Protein AF-A0A6D2LDC5-F1 (afdb_monomer_lite)

Sequence (215 aa):
LTVSSAGTCWSLGKEKLVVENVIKSWVKKHKHERLPLVALGASSGGYFVSALATDLKFSSIVLMIAEGVFDQISISKQYPPTLFVHMPKDVYRQQKIREFLEGLRMEGVDAAEIECMDLPLSPGFLADRIPGLDRGVSAKLFKLFREKGFVDEKGYMKRDGRRTPWKQALSGYKISLEESLVTPVEEELNLAFAYHEMTSLQSEQIFSWFESHMG

pLDDT: mean 94.06, std 4.53, range [68.44, 98.75]

Secondary structure (DSSP, 8-state):
-----SSS---SSHHHHHHHHHHHHHHHHTT-TTSPPEEEEETHHHHHHHHHTTTS--SEEEEES---STTTS---TTS--EEEEE-TT-HHHHHHHHHHHHHHHHTT--EEEEE-------TTTTTTTSTT--HHHHHHHHHHHHHTTSB-TTS-BSS-GGGS-HHHHSGGGT----HHHHHHHHHHHHHHH-SS---STTHHHHHHHHHHT--

Foldseek 3Di:
DDDDDPPDQDDLPPVLVVVVVVVVVVCVVVVNPVFAAEEEAEDSGLQNVLSSQVVDPHLAYEYELDLHDPVPDDDALSRHAYEYEAEVQQVVSVVSNVVVQVVCVVRVHHYYYDHLYAAADDLQQLVVQPPPDDSNLSNLLQVLCVVVVCADPRRAGPDQLLPDPSVVSCVVRVRDDDPVCSVSRNVSNRSNNRHRDDDCPCVVVVVVVSVVRRD

Radius of gyration: 20.5 Å; chains: 1; bounding box: 53×33×54 Å

Organism: NCBI:txid1685480

Structure (mmCIF, N/CA/C/O backbone):
data_AF-A0A6D2LDC5-F1
#
_entry.id   AF-A0A6D2LDC5-F1
#
loop_
_atom_site.group_PDB
_atom_site.id
_atom_site.type_symbol
_atom_site.label_atom_id
_atom_site.label_alt_id
_atom_site.label_comp_id
_atom_site.label_asym_id
_atom_site.label_entity_id
_atom_site.label_seq_id
_atom_site.pdbx_PDB_ins_code
_atom_site.Cartn_x
_atom_site.Cartn_y
_atom_site.Cartn_z
_atom_site.occupancy
_atom_site.B_iso_or_equiv
_atom_site.auth_seq_id
_atom_site.auth_comp_id
_atom_site.auth_asym_id
_atom_site.auth_atom_id
_atom_site.pdbx_PDB_model_num
ATOM 1 N N . LEU A 1 1 ? 18.419 -0.997 -0.824 1.00 89.06 1 LEU A N 1
ATOM 2 C CA . LEU A 1 1 ? 18.619 0.464 -0.972 1.00 89.06 1 LEU A CA 1
ATOM 3 C C . LEU A 1 1 ? 17.249 1.123 -0.917 1.00 89.06 1 LEU A C 1
ATOM 5 O O . LEU A 1 1 ? 16.379 0.666 -1.641 1.00 89.06 1 LEU A O 1
ATOM 9 N N . THR A 1 2 ? 17.069 2.162 -0.104 1.00 89.19 2 THR A N 1
ATOM 10 C CA . THR A 1 2 ? 15.860 3.002 -0.134 1.00 89.19 2 THR A CA 1
ATOM 11 C C . THR A 1 2 ? 16.241 4.357 -0.709 1.00 89.19 2 THR A C 1
ATOM 13 O O . THR A 1 2 ? 17.244 4.933 -0.290 1.00 89.19 2 THR A O 1
ATOM 16 N N . VAL A 1 3 ? 15.467 4.848 -1.674 1.00 90.19 3 VAL A N 1
ATOM 17 C CA . VAL A 1 3 ? 15.659 6.167 -2.283 1.00 90.19 3 VAL A CA 1
ATOM 18 C C . VAL A 1 3 ? 14.362 6.946 -2.112 1.00 90.19 3 VAL A C 1
ATOM 20 O O . VAL A 1 3 ? 13.299 6.455 -2.483 1.00 90.19 3 VAL A O 1
ATOM 23 N N . SER A 1 4 ? 14.444 8.137 -1.528 1.00 87.62 4 SER A N 1
ATOM 24 C CA . SER A 1 4 ? 13.303 9.031 -1.338 1.00 87.62 4 SER A CA 1
ATOM 25 C C . SER A 1 4 ? 13.442 10.269 -2.215 1.00 87.62 4 SER A C 1
ATOM 27 O O . SER A 1 4 ? 14.556 10.703 -2.514 1.00 87.62 4 SER A O 1
ATOM 29 N N . SER A 1 5 ? 12.313 10.867 -2.580 1.00 86.19 5 SER A N 1
ATOM 30 C CA . SER A 1 5 ? 12.288 12.196 -3.181 1.00 86.19 5 SER A CA 1
ATOM 31 C C . SER A 1 5 ? 12.69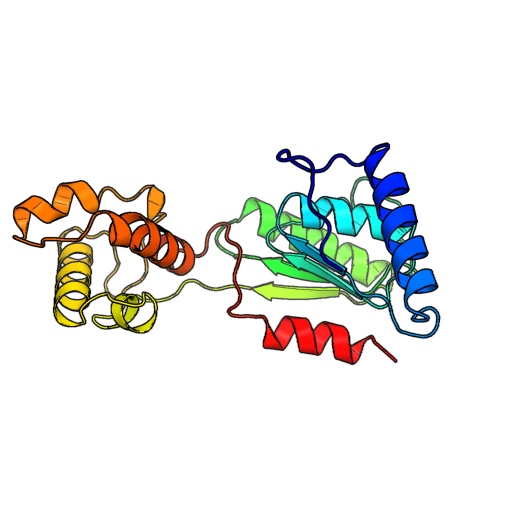2 13.262 -2.153 1.00 86.19 5 SER A C 1
ATOM 33 O O . SER A 1 5 ? 12.731 13.012 -0.943 1.00 86.19 5 SER A O 1
ATOM 35 N N . ALA A 1 6 ? 12.973 14.480 -2.618 1.00 85.00 6 ALA A N 1
ATOM 36 C CA . ALA A 1 6 ? 13.351 15.617 -1.776 1.00 85.00 6 ALA A CA 1
ATOM 37 C C . ALA A 1 6 ? 12.147 16.258 -1.044 1.00 85.00 6 ALA A C 1
ATOM 39 O O . ALA A 1 6 ? 12.004 17.477 -1.018 1.00 85.00 6 ALA A O 1
ATOM 40 N N . GLY A 1 7 ? 11.253 15.440 -0.476 1.00 79.75 7 GLY A N 1
ATOM 41 C CA . GLY A 1 7 ? 10.062 15.897 0.254 1.00 79.75 7 GLY A CA 1
ATOM 42 C C . GLY A 1 7 ? 8.869 16.303 -0.623 1.00 79.75 7 GLY A C 1
ATOM 43 O O . GLY A 1 7 ? 7.882 16.813 -0.103 1.00 79.75 7 GLY A O 1
ATOM 44 N N . THR A 1 8 ? 8.932 16.067 -1.936 1.00 86.62 8 THR A N 1
ATOM 45 C CA . THR A 1 8 ? 7.841 16.307 -2.901 1.00 86.62 8 THR A CA 1
ATOM 46 C C . THR A 1 8 ? 7.480 15.030 -3.660 1.00 86.62 8 THR A C 1
ATOM 48 O O . THR A 1 8 ? 8.190 14.032 -3.568 1.00 86.62 8 THR A O 1
ATOM 51 N N . CYS A 1 9 ? 6.397 15.033 -4.442 1.00 88.19 9 CYS A N 1
ATOM 52 C CA . CYS A 1 9 ? 6.131 13.920 -5.361 1.00 88.19 9 CYS A CA 1
ATOM 53 C C . CYS A 1 9 ? 7.259 13.781 -6.394 1.00 88.19 9 CYS A C 1
ATOM 55 O O . CYS A 1 9 ? 7.858 14.780 -6.798 1.00 88.19 9 CYS A O 1
ATOM 57 N N . TRP A 1 10 ? 7.520 12.543 -6.816 1.00 90.88 10 TRP A N 1
ATOM 58 C CA . TRP A 1 10 ? 8.467 12.247 -7.886 1.00 90.88 10 TRP A CA 1
ATOM 59 C C . TRP A 1 10 ? 8.046 12.882 -9.213 1.00 90.88 10 TRP A C 1
ATOM 61 O O . TRP A 1 10 ? 6.868 12.908 -9.569 1.00 90.88 10 TRP A O 1
ATOM 71 N N . SER A 1 11 ? 9.036 13.330 -9.973 1.00 88.31 11 SER A N 1
ATOM 72 C CA . SER A 1 11 ? 8.927 13.740 -11.366 1.00 88.31 11 SER A CA 1
ATOM 73 C C . SER A 1 11 ? 9.567 12.696 -12.283 1.00 88.31 11 SER A C 1
ATOM 75 O O . SER A 1 11 ? 10.506 11.992 -11.916 1.00 88.31 11 SER A O 1
ATOM 77 N N . LEU A 1 12 ? 9.089 12.614 -13.523 1.00 87.50 12 LEU A N 1
ATOM 78 C CA . LEU A 1 12 ? 9.595 11.650 -14.510 1.00 87.50 12 LEU A CA 1
ATOM 79 C C . LEU A 1 12 ? 10.762 12.199 -15.350 1.00 87.50 12 LEU A C 1
ATOM 81 O O . LEU A 1 12 ? 11.173 11.578 -16.325 1.00 87.50 12 LEU A O 1
ATOM 85 N N . GLY A 1 13 ? 11.271 13.385 -15.001 1.00 86.38 13 GLY A N 1
ATOM 86 C CA . GLY A 1 13 ? 12.334 14.070 -15.731 1.00 86.38 13 GLY A CA 1
ATOM 87 C C . GLY A 1 13 ? 13.730 13.632 -15.287 1.00 86.38 13 GLY A C 1
ATOM 88 O O . GLY A 1 13 ? 14.068 12.451 -15.259 1.00 86.38 13 GLY A O 1
ATOM 89 N N . LYS A 1 14 ? 14.563 14.608 -14.905 1.00 89.25 14 LYS A N 1
ATOM 90 C CA . LYS A 1 14 ? 15.968 14.380 -14.511 1.00 89.25 14 LYS A CA 1
ATOM 91 C C . LYS A 1 14 ? 16.130 13.384 -13.357 1.00 89.25 14 LYS A C 1
ATOM 93 O O . LYS A 1 14 ? 17.177 12.751 -13.252 1.00 89.25 14 LYS A O 1
ATOM 98 N N . GLU A 1 15 ? 15.115 13.239 -12.509 1.00 91.56 15 GLU A N 1
ATOM 99 C CA . GLU A 1 15 ? 15.153 12.336 -11.359 1.00 91.56 15 GLU A CA 1
ATOM 100 C C . GLU A 1 15 ? 15.305 10.867 -11.764 1.00 91.56 15 GLU A C 1
ATOM 102 O O . GLU A 1 15 ? 16.030 10.150 -11.079 1.00 91.56 15 GLU A O 1
ATOM 107 N N . LYS A 1 16 ? 14.747 10.428 -12.906 1.00 93.12 16 LYS A N 1
ATOM 108 C CA . LYS A 1 16 ? 14.940 9.053 -13.409 1.00 93.12 16 LYS A CA 1
ATOM 109 C C . LYS A 1 16 ? 16.423 8.725 -13.577 1.00 93.12 16 LYS A C 1
ATOM 111 O O . LYS A 1 16 ? 16.915 7.770 -12.982 1.00 93.12 16 LYS A O 1
ATOM 116 N N . LEU A 1 17 ? 17.148 9.584 -14.297 1.00 93.56 17 LEU A N 1
ATOM 117 C CA . LEU A 1 17 ? 18.583 9.426 -14.550 1.00 93.56 17 LEU A CA 1
ATOM 118 C C . LEU A 1 17 ? 19.406 9.475 -13.254 1.00 93.56 17 LEU A C 1
ATOM 120 O O . LEU A 1 17 ? 20.377 8.737 -13.091 1.00 93.56 17 LEU A O 1
ATOM 124 N N . VAL A 1 18 ? 19.040 10.356 -12.319 1.00 94.44 18 VAL A N 1
ATOM 125 C CA . VAL A 1 18 ? 19.723 10.445 -11.020 1.00 94.44 18 VAL A CA 1
ATOM 126 C C . VAL A 1 18 ? 19.547 9.143 -10.239 1.00 94.44 18 VAL A C 1
ATOM 128 O O . VAL A 1 18 ? 20.539 8.576 -9.778 1.00 94.44 18 VAL A O 1
ATOM 131 N N . VAL A 1 19 ? 18.318 8.638 -10.121 1.00 95.44 19 VAL A N 1
ATOM 132 C CA . VAL A 1 19 ? 18.031 7.407 -9.372 1.00 95.44 19 VAL A CA 1
ATOM 133 C C . VAL A 1 19 ? 18.666 6.190 -10.039 1.00 95.44 19 VAL A C 1
ATOM 135 O O . VAL A 1 19 ? 19.278 5.375 -9.350 1.00 95.44 19 VAL A O 1
ATOM 138 N N . GLU A 1 20 ? 18.610 6.093 -11.366 1.00 95.81 20 GLU A N 1
ATOM 139 C CA . GLU A 1 20 ? 19.290 5.046 -12.130 1.00 95.81 20 GLU A CA 1
ATOM 140 C C . GLU A 1 20 ? 20.793 4.997 -11.804 1.00 95.81 20 GLU A C 1
ATOM 142 O O . GLU A 1 20 ? 21.336 3.938 -11.475 1.00 95.81 20 GLU A O 1
ATOM 147 N N . ASN A 1 21 ? 21.464 6.154 -11.815 1.00 95.88 21 ASN A N 1
ATOM 148 C CA . ASN A 1 21 ? 22.884 6.258 -11.485 1.00 95.88 21 ASN A CA 1
ATOM 149 C C . ASN A 1 21 ? 23.178 5.892 -10.027 1.00 95.88 21 ASN A C 1
ATOM 151 O O . ASN A 1 21 ? 24.186 5.233 -9.755 1.00 95.88 21 ASN A O 1
ATOM 155 N N . VAL A 1 22 ? 22.309 6.286 -9.092 1.00 96.31 22 VAL A N 1
ATOM 156 C CA . VAL A 1 22 ? 22.426 5.912 -7.676 1.00 96.31 22 VAL A CA 1
ATOM 157 C C . VAL A 1 22 ? 22.322 4.396 -7.515 1.00 96.31 22 VAL A C 1
ATOM 159 O O . VAL A 1 22 ? 23.183 3.805 -6.861 1.00 96.31 22 VAL A O 1
ATOM 162 N N . ILE A 1 23 ? 21.337 3.753 -8.149 1.00 96.44 23 ILE A N 1
ATOM 163 C CA . ILE A 1 23 ? 21.160 2.295 -8.099 1.00 96.44 23 ILE A CA 1
ATOM 164 C C . ILE A 1 23 ? 22.390 1.599 -8.684 1.00 96.44 23 ILE A C 1
ATOM 166 O O . ILE A 1 23 ? 23.013 0.792 -7.996 1.00 96.44 23 ILE A O 1
ATOM 170 N N . LYS A 1 24 ? 22.802 1.953 -9.909 1.00 95.50 24 LYS A N 1
ATOM 171 C CA . LYS A 1 24 ? 23.977 1.358 -10.571 1.00 95.50 24 LYS A CA 1
ATOM 172 C C . LYS A 1 24 ? 25.247 1.515 -9.735 1.00 95.50 24 LYS A C 1
ATOM 174 O O . LYS A 1 24 ? 26.000 0.555 -9.560 1.00 95.50 24 LYS A O 1
ATOM 179 N N . SER A 1 25 ? 25.470 2.703 -9.173 1.00 96.56 25 SER A N 1
ATOM 180 C CA . SER A 1 25 ? 26.633 2.981 -8.324 1.00 96.56 25 SER A CA 1
ATOM 181 C C . SER A 1 25 ? 26.604 2.168 -7.033 1.00 96.56 25 SER A C 1
ATOM 183 O O . SER A 1 25 ? 27.630 1.624 -6.625 1.00 96.56 25 SER A O 1
ATOM 185 N N . TRP A 1 26 ? 25.437 2.050 -6.396 1.00 96.88 26 TRP A N 1
ATOM 186 C CA . TRP A 1 26 ? 25.274 1.280 -5.168 1.00 96.88 26 TRP A CA 1
ATOM 187 C C . TRP A 1 26 ? 25.476 -0.218 -5.412 1.00 96.88 26 TRP A C 1
ATOM 189 O O . TRP A 1 26 ? 26.235 -0.847 -4.676 1.00 96.88 26 TRP A O 1
ATOM 199 N N . VAL A 1 27 ? 24.876 -0.770 -6.470 1.00 96.12 27 VAL A N 1
ATOM 200 C CA . VAL A 1 27 ? 25.018 -2.182 -6.866 1.00 96.12 27 VAL A CA 1
ATOM 201 C C . VAL A 1 27 ? 26.484 -2.519 -7.131 1.00 96.12 27 VAL A C 1
ATOM 203 O O . VAL A 1 27 ? 26.998 -3.483 -6.565 1.00 96.12 27 VAL A O 1
ATOM 206 N N . LYS A 1 28 ? 27.185 -1.678 -7.903 1.00 96.56 28 LYS A N 1
ATOM 207 C CA . LYS A 1 28 ? 28.617 -1.846 -8.183 1.00 96.56 28 LYS A CA 1
ATOM 208 C C . LYS A 1 28 ? 29.471 -1.759 -6.919 1.00 96.56 28 LYS A C 1
ATOM 210 O O . LYS A 1 28 ? 30.345 -2.589 -6.689 1.00 96.56 28 LYS A O 1
ATOM 215 N N . LYS A 1 29 ? 29.214 -0.762 -6.067 1.00 96.94 29 LYS A N 1
ATOM 216 C CA . LYS A 1 29 ? 29.954 -0.568 -4.810 1.00 96.94 29 LYS A CA 1
ATOM 217 C C . LYS A 1 29 ? 29.868 -1.794 -3.896 1.00 96.94 29 LYS A C 1
ATOM 219 O O . LYS A 1 29 ? 30.848 -2.111 -3.227 1.00 96.94 29 LYS A O 1
ATOM 224 N N . HIS A 1 30 ? 28.725 -2.476 -3.884 1.00 96.38 30 HIS A N 1
ATOM 225 C CA . HIS A 1 30 ? 28.475 -3.631 -3.019 1.00 96.38 30 HIS A CA 1
ATOM 226 C C . HIS A 1 30 ? 28.634 -4.982 -3.733 1.00 96.38 30 HIS A C 1
ATOM 228 O O . HIS A 1 30 ? 28.370 -6.017 -3.131 1.00 96.38 30 HIS A O 1
ATOM 234 N N . LYS A 1 31 ? 29.132 -4.993 -4.979 1.00 95.75 31 LYS A N 1
ATOM 235 C CA . LYS A 1 31 ? 29.393 -6.207 -5.772 1.00 95.75 31 LYS A CA 1
ATOM 236 C C . LYS A 1 31 ? 28.147 -7.085 -5.981 1.00 95.75 31 LYS A C 1
ATOM 238 O O . LYS A 1 31 ? 28.209 -8.312 -5.890 1.00 95.75 31 LYS A O 1
ATOM 243 N N . HIS A 1 32 ? 26.999 -6.450 -6.210 1.00 94.81 32 HIS A N 1
ATOM 244 C CA . HIS A 1 32 ? 25.703 -7.110 -6.394 1.00 94.81 32 HIS A CA 1
ATOM 245 C C . HI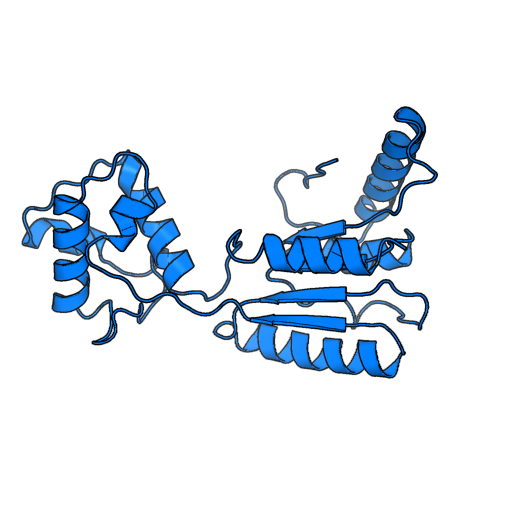S A 1 32 ? 25.264 -7.187 -7.864 1.00 94.81 32 HIS A C 1
ATOM 247 O O . HIS A 1 32 ? 24.105 -7.469 -8.140 1.00 94.81 32 HIS A O 1
ATOM 253 N N . GLU A 1 33 ? 26.162 -6.965 -8.827 1.00 94.44 33 GLU A N 1
ATOM 254 C CA . GLU A 1 33 ? 25.836 -6.878 -10.261 1.00 94.44 33 GLU A CA 1
ATOM 255 C C . GLU A 1 33 ? 25.242 -8.168 -10.846 1.00 94.44 33 GLU A C 1
ATOM 257 O O . GLU A 1 33 ? 24.652 -8.137 -11.921 1.00 94.44 33 GLU A O 1
ATOM 262 N N . ARG A 1 34 ? 25.428 -9.304 -10.167 1.00 93.00 34 ARG A N 1
ATOM 263 C CA . ARG A 1 34 ? 24.894 -10.612 -10.578 1.00 93.00 34 ARG A CA 1
ATOM 264 C C . ARG A 1 34 ? 23.547 -10.949 -9.941 1.00 93.00 34 ARG A C 1
ATOM 266 O O . ARG A 1 34 ? 22.990 -11.990 -10.270 1.00 93.00 34 ARG A O 1
ATOM 273 N N . LEU A 1 35 ? 23.070 -10.136 -9.000 1.00 94.44 35 LEU A N 1
ATOM 274 C CA . LEU A 1 35 ? 21.800 -10.374 -8.324 1.00 94.44 35 LEU A CA 1
ATOM 275 C C . LEU A 1 35 ? 20.644 -9.765 -9.130 1.00 94.44 35 LEU A C 1
ATOM 277 O O . LEU A 1 35 ? 20.827 -8.712 -9.749 1.00 94.44 35 LEU A O 1
ATOM 281 N N . PRO A 1 36 ? 19.455 -10.392 -9.107 1.00 95.75 36 PRO A N 1
ATOM 282 C CA . PRO A 1 36 ? 18.259 -9.805 -9.693 1.00 95.75 36 PRO A CA 1
ATOM 283 C C . PRO A 1 36 ? 17.937 -8.471 -9.012 1.00 95.75 36 PRO A C 1
ATOM 285 O O . PRO A 1 36 ? 18.025 -8.335 -7.789 1.00 95.75 36 PRO A O 1
ATOM 288 N N . LEU A 1 37 ? 17.561 -7.473 -9.812 1.00 96.88 37 LEU A N 1
ATOM 289 C CA . LEU A 1 37 ? 17.089 -6.187 -9.307 1.00 96.88 37 LEU A CA 1
ATOM 290 C C . LEU A 1 37 ? 15.571 -6.195 -9.286 1.00 96.88 37 LEU A C 1
ATOM 292 O O . LEU A 1 37 ? 14.944 -6.421 -10.311 1.00 96.88 37 LEU A O 1
ATOM 296 N N . VAL A 1 38 ? 14.978 -5.882 -8.146 1.00 97.88 38 VAL A N 1
ATOM 297 C CA . VAL A 1 38 ? 13.532 -5.687 -8.018 1.00 97.88 38 VAL A CA 1
ATOM 298 C C . VAL A 1 38 ? 13.247 -4.285 -7.498 1.00 97.88 38 VAL A C 1
ATOM 300 O O . VAL A 1 38 ? 14.105 -3.680 -6.845 1.00 97.88 38 VAL A O 1
ATOM 303 N N . ALA A 1 39 ? 12.063 -3.749 -7.788 1.00 98.06 39 ALA A N 1
ATOM 304 C CA . ALA A 1 39 ? 11.661 -2.432 -7.304 1.00 98.06 39 ALA A CA 1
ATOM 305 C C . ALA A 1 39 ? 10.241 -2.431 -6.744 1.00 98.06 39 ALA A C 1
ATOM 307 O O . ALA A 1 39 ? 9.336 -3.055 -7.288 1.00 98.06 39 ALA A O 1
ATOM 308 N N . LEU A 1 40 ? 10.049 -1.669 -5.672 1.00 97.94 40 LEU A N 1
ATOM 309 C CA . LEU A 1 40 ? 8.747 -1.379 -5.091 1.00 97.94 40 LEU A CA 1
ATOM 310 C C . LEU A 1 40 ? 8.588 0.133 -5.003 1.00 97.94 40 LEU A C 1
ATOM 312 O O . LEU A 1 40 ? 9.470 0.822 -4.488 1.00 97.94 40 LEU A O 1
ATOM 316 N N . GLY A 1 41 ? 7.460 0.641 -5.486 1.00 96.88 41 GLY A N 1
ATOM 317 C CA . GLY A 1 41 ? 7.098 2.047 -5.381 1.00 96.88 41 GLY A CA 1
ATOM 318 C C . GLY A 1 41 ? 5.690 2.205 -4.828 1.00 96.88 41 GLY A C 1
ATOM 319 O O . GLY A 1 41 ? 4.782 1.500 -5.256 1.00 96.88 41 GLY A O 1
ATOM 320 N N . ALA A 1 42 ? 5.502 3.143 -3.899 1.00 94.19 42 ALA A N 1
ATOM 321 C CA . ALA A 1 42 ? 4.192 3.481 -3.348 1.00 94.19 42 ALA A CA 1
ATOM 322 C C . ALA A 1 42 ? 3.752 4.884 -3.782 1.00 94.19 42 ALA A C 1
ATOM 324 O O . ALA A 1 42 ? 4.547 5.827 -3.735 1.00 94.19 42 ALA A O 1
ATOM 325 N N . SER A 1 43 ? 2.489 5.027 -4.189 1.00 92.62 43 SER A N 1
ATOM 326 C CA . SER A 1 43 ? 1.882 6.286 -4.643 1.00 92.62 43 SER A CA 1
ATOM 327 C C . SER A 1 43 ? 2.743 6.933 -5.739 1.00 92.62 43 SER A C 1
ATOM 329 O O . SER A 1 43 ? 3.060 6.259 -6.718 1.00 92.62 43 SER A O 1
ATOM 331 N N . SER A 1 44 ? 3.212 8.181 -5.580 1.00 94.56 44 SER A N 1
ATOM 332 C CA . SER A 1 44 ? 4.149 8.836 -6.521 1.00 94.56 44 SER A CA 1
ATOM 333 C C . SER A 1 44 ? 5.378 7.978 -6.870 1.00 94.56 44 SER A C 1
ATOM 335 O O . SER A 1 44 ? 5.846 7.997 -8.007 1.00 94.56 44 SER A O 1
ATOM 337 N N . GLY A 1 45 ? 5.868 7.169 -5.924 1.00 96.25 45 GLY A N 1
ATOM 338 C CA . GLY A 1 45 ? 6.957 6.224 -6.152 1.00 96.25 45 GLY A CA 1
ATOM 339 C C . GLY A 1 45 ? 6.567 5.060 -7.064 1.00 96.25 45 GLY A C 1
ATOM 340 O O . GLY A 1 45 ? 7.414 4.572 -7.799 1.00 96.25 45 GLY A O 1
ATOM 341 N N . GLY A 1 46 ? 5.303 4.629 -7.061 1.00 97.00 46 GLY A N 1
ATOM 342 C CA . GLY A 1 46 ? 4.795 3.604 -7.977 1.00 97.00 46 GLY A CA 1
ATOM 343 C C . GLY A 1 46 ? 4.781 4.100 -9.424 1.00 97.00 46 GLY A C 1
ATOM 344 O O . GLY A 1 46 ? 5.328 3.445 -10.309 1.00 97.00 46 GLY A O 1
ATOM 345 N N . TYR A 1 47 ? 4.286 5.320 -9.659 1.00 96.94 47 TYR A N 1
ATOM 346 C CA . TYR A 1 47 ? 4.403 5.965 -10.974 1.00 96.94 47 TYR A CA 1
ATOM 347 C C . TYR A 1 47 ? 5.867 6.074 -11.411 1.00 96.94 47 TYR A C 1
ATOM 349 O O . TYR A 1 47 ? 6.219 5.682 -12.524 1.00 96.94 47 TYR A O 1
ATOM 357 N N . PHE A 1 48 ? 6.741 6.521 -10.509 1.00 97.31 48 PHE A N 1
ATOM 358 C CA . PHE A 1 48 ? 8.164 6.647 -10.795 1.00 97.31 48 PHE A CA 1
ATOM 359 C C . PHE A 1 48 ? 8.830 5.307 -11.131 1.00 97.31 48 PHE A C 1
ATOM 361 O O . PHE A 1 48 ? 9.555 5.230 -12.118 1.00 97.31 48 PHE A O 1
ATOM 368 N N . VAL A 1 49 ? 8.565 4.243 -10.364 1.00 97.81 49 VAL A N 1
ATOM 369 C CA . VAL A 1 49 ? 9.091 2.893 -10.630 1.00 97.81 49 VAL A CA 1
ATOM 370 C C . VAL A 1 49 ? 8.604 2.375 -11.979 1.00 97.81 49 VAL A C 1
ATOM 372 O O . VAL A 1 49 ? 9.420 1.876 -12.752 1.00 97.81 49 VAL A O 1
ATOM 375 N N . SER A 1 50 ? 7.320 2.560 -12.307 1.00 97.88 50 SER A N 1
ATOM 376 C CA . SER A 1 50 ? 6.788 2.142 -13.609 1.00 97.88 50 SER A CA 1
ATOM 377 C C . SER A 1 50 ? 7.480 2.861 -14.778 1.00 97.88 50 SER A C 1
ATOM 379 O O . SER A 1 50 ? 7.775 2.250 -15.804 1.00 97.88 50 SER A O 1
ATOM 381 N N . ALA A 1 51 ? 7.847 4.133 -14.605 1.00 96.94 51 ALA A N 1
ATOM 382 C CA . ALA A 1 51 ? 8.629 4.853 -15.599 1.00 96.94 51 ALA A CA 1
ATOM 383 C C . ALA A 1 51 ? 10.096 4.403 -15.612 1.00 96.94 51 ALA A C 1
ATOM 385 O O . ALA A 1 51 ? 10.681 4.250 -16.676 1.00 96.94 51 ALA A O 1
ATOM 386 N N . LEU A 1 52 ? 10.735 4.232 -14.452 1.00 96.88 52 LEU A N 1
ATOM 387 C CA . LEU A 1 52 ? 12.153 3.865 -14.345 1.00 96.88 52 LEU A CA 1
ATOM 388 C C . LEU 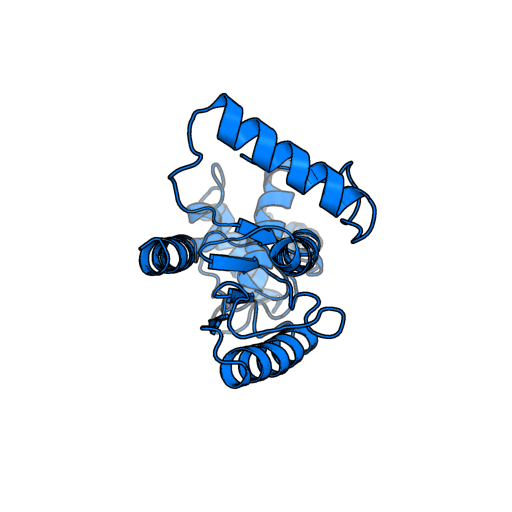A 1 52 ? 12.434 2.480 -14.938 1.00 96.88 52 LEU A C 1
ATOM 390 O O . LEU A 1 52 ? 13.514 2.252 -15.479 1.00 96.88 52 LEU A O 1
ATOM 394 N N . ALA A 1 53 ? 11.455 1.579 -14.885 1.00 96.94 53 ALA A N 1
ATOM 395 C CA . ALA A 1 53 ? 11.523 0.249 -15.477 1.00 96.94 53 ALA A CA 1
ATOM 396 C C . ALA A 1 53 ? 11.723 0.242 -17.007 1.00 96.94 53 ALA A C 1
ATOM 398 O O . ALA A 1 53 ? 12.091 -0.793 -17.557 1.00 96.94 53 ALA A O 1
ATOM 399 N N . THR A 1 54 ? 11.537 1.375 -17.699 1.00 94.94 54 THR A N 1
ATOM 400 C CA . THR A 1 54 ? 11.907 1.505 -19.121 1.00 94.94 54 THR A CA 1
ATOM 401 C C . THR A 1 54 ? 13.412 1.649 -19.335 1.00 94.94 54 THR A C 1
ATOM 403 O O . THR A 1 54 ? 13.915 1.306 -20.401 1.00 94.94 54 THR A O 1
ATOM 406 N N . ASP A 1 55 ? 14.127 2.165 -18.333 1.00 92.81 55 ASP A N 1
ATOM 407 C CA . ASP A 1 55 ? 15.537 2.557 -18.442 1.00 92.81 55 ASP A CA 1
ATOM 408 C C . ASP A 1 55 ? 16.450 1.563 -17.708 1.00 92.81 55 ASP A C 1
ATOM 410 O O . ASP A 1 55 ? 17.612 1.364 -18.073 1.00 92.81 55 ASP A O 1
ATOM 414 N N . LEU A 1 56 ? 15.920 0.910 -16.669 1.00 94.06 56 LEU A N 1
ATOM 415 C CA . LEU A 1 56 ? 16.634 -0.054 -15.846 1.00 94.06 56 LEU A CA 1
ATOM 416 C C . LEU A 1 56 ? 15.924 -1.410 -15.854 1.00 94.06 56 LEU A C 1
ATOM 418 O O . LEU A 1 56 ? 14.727 -1.511 -15.597 1.00 94.06 56 LEU A O 1
ATOM 422 N N . LYS A 1 57 ? 16.693 -2.473 -16.110 1.00 93.94 57 LYS A N 1
ATOM 423 C CA . LYS A 1 57 ? 16.168 -3.837 -16.153 1.00 93.94 57 LYS A CA 1
ATOM 424 C C . LYS A 1 57 ? 15.939 -4.373 -14.740 1.00 93.94 57 LYS A C 1
ATOM 426 O O . LYS A 1 57 ? 16.899 -4.696 -14.039 1.00 93.94 57 LYS A O 1
ATOM 431 N N . PHE A 1 58 ? 14.671 -4.495 -14.367 1.00 97.19 58 PHE A N 1
ATOM 432 C CA . PHE A 1 58 ? 14.235 -5.205 -13.170 1.00 97.19 58 PHE A CA 1
ATOM 433 C C . PHE A 1 58 ? 13.784 -6.628 -13.522 1.00 97.19 58 PHE A C 1
ATOM 435 O O . PHE A 1 58 ? 13.321 -6.887 -14.630 1.00 97.19 58 PHE A O 1
ATOM 442 N N . SER A 1 59 ? 13.929 -7.544 -12.575 1.00 97.75 59 SER A N 1
ATOM 443 C CA . SER A 1 59 ? 13.365 -8.893 -12.601 1.00 97.75 59 SER A CA 1
ATOM 444 C C . SER A 1 59 ? 11.853 -8.868 -12.401 1.00 97.75 59 SER A C 1
ATOM 446 O O . SER A 1 59 ? 11.137 -9.591 -13.077 1.00 97.75 59 SER A O 1
ATOM 448 N N . SER A 1 60 ? 11.366 -7.997 -11.518 1.00 98.56 60 SER A N 1
ATOM 449 C CA . SER A 1 60 ? 9.949 -7.671 -11.367 1.00 98.56 60 SER A CA 1
ATOM 450 C C . SER A 1 60 ? 9.781 -6.377 -10.568 1.00 98.56 60 SER A C 1
ATOM 452 O O . SER A 1 60 ? 10.708 -5.915 -9.887 1.00 98.56 60 SER A O 1
ATOM 454 N N . ILE A 1 61 ? 8.601 -5.767 -10.677 1.00 98.62 61 ILE A N 1
ATOM 455 C CA . ILE A 1 61 ? 8.241 -4.541 -9.964 1.00 98.62 61 ILE A CA 1
ATOM 456 C C . ILE A 1 61 ? 6.904 -4.678 -9.231 1.00 98.62 61 ILE A C 1
ATOM 458 O O . ILE A 1 61 ? 6.031 -5.444 -9.640 1.00 98.62 61 ILE A O 1
ATOM 462 N N . VAL A 1 62 ? 6.742 -3.902 -8.158 1.00 98.62 62 VAL A N 1
ATOM 463 C CA . VAL A 1 62 ? 5.484 -3.760 -7.416 1.00 98.62 62 VAL A CA 1
ATOM 464 C C . VAL A 1 62 ? 5.080 -2.293 -7.326 1.00 98.62 62 VAL A C 1
ATOM 466 O O . VAL A 1 62 ? 5.862 -1.441 -6.891 1.00 98.62 62 VAL A O 1
ATOM 469 N N . LEU A 1 63 ? 3.837 -2.013 -7.710 1.00 98.25 63 LEU A N 1
ATOM 470 C CA . LEU A 1 63 ? 3.215 -0.696 -7.671 1.00 98.25 63 LEU A CA 1
ATOM 471 C C . LEU A 1 63 ? 2.136 -0.689 -6.585 1.00 98.25 63 LEU A C 1
ATOM 473 O O . LEU A 1 63 ? 1.056 -1.250 -6.758 1.00 98.25 63 LEU A O 1
ATOM 477 N N . MET A 1 64 ? 2.431 -0.071 -5.445 1.00 97.00 64 MET A N 1
ATOM 478 C CA . MET A 1 64 ? 1.473 0.084 -4.352 1.00 97.00 64 MET A CA 1
ATOM 479 C C . MET A 1 64 ? 0.719 1.400 -4.498 1.00 97.00 64 MET A C 1
ATOM 481 O O . MET A 1 64 ? 1.343 2.440 -4.709 1.00 97.00 64 MET A O 1
ATOM 485 N N . ILE A 1 65 ? -0.608 1.369 -4.336 1.00 94.88 65 ILE A N 1
ATOM 486 C CA . ILE A 1 65 ? -1.508 2.536 -4.404 1.00 94.88 65 ILE A CA 1
ATOM 487 C C . ILE A 1 65 ? -1.214 3.460 -5.598 1.00 94.88 65 ILE A C 1
ATOM 489 O O . ILE A 1 65 ? -1.295 4.682 -5.498 1.00 94.88 65 ILE A O 1
ATOM 493 N N . ALA A 1 66 ? -0.847 2.861 -6.730 1.00 96.50 66 ALA A N 1
ATOM 494 C CA . ALA A 1 66 ? -0.501 3.549 -7.964 1.00 96.50 66 ALA A CA 1
ATOM 495 C C . ALA A 1 66 ? -0.851 2.663 -9.162 1.00 96.50 66 ALA A C 1
ATOM 497 O O . ALA A 1 66 ? -0.572 1.466 -9.154 1.00 96.50 66 ALA A O 1
ATOM 498 N N . GLU A 1 67 ? -1.432 3.262 -10.195 1.00 96.94 67 GLU A N 1
ATOM 499 C CA . GLU A 1 67 ? -1.719 2.607 -11.472 1.00 96.94 67 GLU A CA 1
ATOM 500 C C . GLU A 1 67 ? -0.518 2.603 -12.429 1.00 96.94 67 GLU A C 1
ATOM 502 O O . GLU A 1 67 ? -0.537 1.888 -13.419 1.00 96.94 67 GLU A O 1
ATOM 507 N N . GLY A 1 68 ? 0.543 3.360 -12.138 1.00 96.88 68 GLY A N 1
ATOM 508 C CA . GLY A 1 68 ? 1.690 3.507 -13.038 1.00 96.88 68 GLY A CA 1
ATOM 509 C C . GLY A 1 68 ? 1.435 4.491 -14.187 1.00 96.88 68 GLY A C 1
ATOM 510 O O . GLY A 1 68 ? 0.424 5.187 -14.211 1.00 96.88 68 GLY A O 1
ATOM 511 N N . VAL A 1 69 ? 2.387 4.595 -15.118 1.00 96.75 69 VAL A N 1
ATOM 512 C CA . VAL A 1 69 ? 2.347 5.547 -16.253 1.00 96.75 69 VAL A CA 1
ATOM 513 C C . VAL A 1 69 ? 2.320 4.850 -17.614 1.00 96.75 69 VAL A C 1
ATOM 515 O O . VAL A 1 69 ? 2.948 5.296 -18.571 1.00 96.75 69 VAL A O 1
ATOM 518 N N . PHE A 1 70 ? 1.619 3.719 -17.699 1.00 96.69 70 PHE A N 1
ATOM 519 C CA . PHE A 1 70 ? 1.587 2.840 -18.876 1.00 96.69 70 PHE A CA 1
ATOM 520 C C . PHE A 1 70 ? 0.982 3.485 -20.133 1.00 96.69 70 PHE A C 1
ATOM 522 O O . PHE A 1 70 ? 1.217 3.011 -21.238 1.00 96.69 70 PHE A O 1
ATOM 529 N N . ASP A 1 71 ? 0.255 4.590 -19.983 1.00 93.88 71 ASP A N 1
ATOM 530 C CA . ASP A 1 71 ? -0.252 5.425 -21.076 1.00 93.88 71 ASP A CA 1
ATOM 531 C C . ASP A 1 71 ? 0.786 6.418 -21.636 1.00 93.88 71 ASP A C 1
ATOM 533 O O . ASP A 1 71 ? 0.580 7.006 -22.697 1.00 93.88 71 ASP A O 1
ATOM 537 N N . GLN A 1 72 ? 1.905 6.607 -20.934 1.00 93.75 72 GLN A N 1
ATOM 538 C CA . GLN A 1 72 ? 2.964 7.568 -21.260 1.00 93.75 72 GLN A CA 1
ATOM 539 C C . GLN A 1 72 ? 4.277 6.899 -21.678 1.00 93.75 72 GLN A C 1
ATOM 541 O O . GLN A 1 72 ? 5.213 7.587 -22.090 1.00 93.75 72 GLN A O 1
ATOM 546 N N . ILE A 1 73 ? 4.371 5.573 -21.563 1.00 93.06 73 ILE A N 1
ATOM 547 C CA . ILE A 1 73 ? 5.577 4.803 -21.878 1.00 93.06 73 ILE A CA 1
ATOM 548 C C . ILE A 1 73 ? 5.289 3.735 -22.929 1.00 93.06 73 ILE A C 1
ATOM 550 O O . ILE A 1 73 ? 4.182 3.220 -23.037 1.00 93.06 73 ILE A O 1
ATOM 554 N N . SER A 1 74 ? 6.310 3.377 -23.705 1.00 88.88 74 SER A N 1
ATOM 555 C CA . SER A 1 74 ? 6.212 2.264 -24.648 1.00 88.88 74 SER A CA 1
ATOM 556 C C . SER A 1 74 ? 6.463 0.945 -23.926 1.00 88.88 74 SER A C 1
ATOM 558 O O . SER A 1 74 ? 7.571 0.688 -23.452 1.00 88.88 74 SER A O 1
ATOM 560 N N . ILE A 1 75 ? 5.435 0.105 -23.866 1.00 90.94 75 ILE A N 1
ATOM 561 C CA . ILE A 1 75 ? 5.527 -1.248 -23.323 1.00 90.94 75 ILE A CA 1
ATOM 562 C C . ILE A 1 75 ? 5.913 -2.223 -24.429 1.00 90.94 75 ILE A C 1
ATOM 564 O O . ILE A 1 75 ? 5.544 -2.074 -25.589 1.00 90.94 75 ILE A O 1
ATOM 568 N N . SER A 1 76 ? 6.709 -3.216 -24.055 1.00 90.88 76 SER A N 1
ATOM 569 C CA . SER A 1 76 ? 6.987 -4.388 -24.876 1.00 90.88 76 SER A CA 1
ATOM 570 C C . SER A 1 76 ? 7.081 -5.601 -23.961 1.00 90.88 76 SER A C 1
ATOM 572 O O . SER A 1 76 ? 7.268 -5.443 -22.755 1.00 90.88 76 SER A O 1
ATOM 574 N N . LYS A 1 77 ? 7.099 -6.808 -24.529 1.00 92.06 77 LYS A N 1
ATOM 575 C CA . LYS A 1 77 ? 7.339 -8.067 -23.796 1.00 92.06 77 LYS A CA 1
ATOM 576 C C . LYS A 1 77 ? 8.608 -8.118 -22.922 1.00 92.06 77 LYS A C 1
ATOM 578 O O . LYS A 1 77 ? 8.828 -9.094 -22.220 1.00 92.06 77 LYS A O 1
ATOM 583 N N . GLN A 1 78 ? 9.510 -7.142 -23.050 1.00 93.31 78 GLN A N 1
ATOM 584 C CA . GLN A 1 78 ? 10.739 -7.032 -22.249 1.00 93.31 78 GLN A CA 1
ATOM 585 C C . GLN A 1 78 ? 10.544 -6.204 -20.974 1.00 93.31 78 GLN A C 1
ATOM 587 O O . GLN A 1 78 ? 11.457 -6.144 -20.150 1.00 93.31 78 GLN A O 1
ATOM 592 N N . TYR A 1 79 ? 9.396 -5.540 -20.834 1.00 97.81 79 TYR A N 1
ATOM 593 C CA . TYR A 1 79 ? 9.033 -4.811 -19.629 1.00 97.81 79 TYR A CA 1
ATOM 594 C C . TYR A 1 79 ? 8.894 -5.793 -18.452 1.00 97.81 79 TYR A C 1
ATOM 596 O O . TYR A 1 79 ? 8.433 -6.919 -18.662 1.00 97.81 79 TYR A O 1
ATOM 604 N N . PRO A 1 80 ? 9.327 -5.427 -17.231 1.00 97.88 80 PRO A N 1
ATOM 605 C CA . PRO A 1 80 ? 9.337 -6.362 -16.116 1.00 97.88 80 PRO A CA 1
ATOM 606 C C . PRO A 1 80 ? 7.925 -6.803 -15.705 1.00 97.88 80 PRO A C 1
ATOM 608 O O . PRO A 1 80 ? 6.994 -5.988 -15.726 1.00 97.88 80 PRO A O 1
ATOM 611 N N . PRO A 1 81 ? 7.780 -8.054 -15.234 1.00 98.56 81 PRO A N 1
ATOM 612 C CA . PRO A 1 81 ? 6.595 -8.504 -14.525 1.00 98.56 81 PRO A CA 1
ATOM 613 C C . PRO A 1 81 ? 6.146 -7.495 -13.465 1.00 98.56 81 PRO A C 1
ATOM 615 O O . PRO A 1 81 ? 6.960 -7.022 -12.663 1.00 98.56 81 PRO A O 1
ATOM 618 N N . THR A 1 82 ? 4.858 -7.155 -13.463 1.00 98.69 82 THR A N 1
ATOM 619 C CA . THR A 1 82 ? 4.305 -6.071 -12.639 1.00 98.69 82 THR A CA 1
ATOM 620 C C . THR A 1 82 ? 3.172 -6.547 -11.733 1.00 98.69 82 THR A C 1
ATOM 622 O O . THR A 1 82 ? 2.142 -7.023 -12.204 1.00 98.69 82 THR A O 1
ATOM 625 N N . LEU A 1 83 ? 3.323 -6.340 -10.425 1.00 98.75 83 LEU A N 1
ATOM 626 C CA . LEU A 1 83 ? 2.251 -6.536 -9.450 1.00 98.75 83 LEU A CA 1
ATOM 627 C C . LEU A 1 83 ? 1.654 -5.195 -9.028 1.00 98.75 83 LEU A C 1
ATOM 629 O O . LEU A 1 83 ? 2.368 -4.305 -8.559 1.00 98.75 83 LEU A O 1
ATOM 633 N N . PHE A 1 84 ? 0.336 -5.081 -9.110 1.00 98.50 84 PHE A N 1
ATOM 634 C CA . PHE A 1 84 ? -0.413 -3.956 -8.564 1.00 98.50 84 PHE A CA 1
ATOM 635 C C . PHE A 1 84 ? -0.926 -4.295 -7.166 1.00 98.50 84 PHE A C 1
ATOM 637 O O . PHE A 1 84 ? -1.507 -5.353 -6.956 1.00 98.50 84 PHE A O 1
ATOM 644 N N . VAL A 1 85 ? -0.754 -3.396 -6.203 1.00 97.81 85 VAL A N 1
ATOM 645 C CA . VAL A 1 85 ? -1.293 -3.554 -4.845 1.00 97.81 85 VAL A CA 1
ATOM 646 C C . VAL A 1 85 ? -2.162 -2.346 -4.557 1.00 97.81 85 VAL A C 1
ATOM 648 O O . VAL A 1 85 ? -1.659 -1.231 -4.408 1.00 97.81 85 VAL A O 1
ATOM 651 N N . HIS A 1 86 ? -3.475 -2.539 -4.523 1.00 96.31 86 HIS A N 1
ATOM 652 C CA . HIS A 1 86 ? -4.422 -1.428 -4.485 1.00 96.31 86 HIS A CA 1
ATOM 653 C C . HIS A 1 86 ? -5.651 -1.745 -3.648 1.00 96.31 86 HIS A C 1
ATOM 655 O O . HIS A 1 86 ? -5.843 -2.860 -3.180 1.00 96.31 86 HIS A O 1
ATOM 661 N N . MET A 1 87 ? -6.465 -0.723 -3.431 1.00 95.00 87 MET A N 1
ATOM 662 C CA . MET A 1 87 ? -7.683 -0.803 -2.648 1.00 95.00 87 MET A CA 1
ATOM 663 C C . MET A 1 87 ? -8.877 -0.698 -3.595 1.00 95.00 87 MET A C 1
ATOM 665 O O . MET A 1 87 ? -9.038 0.346 -4.233 1.00 95.00 87 MET A O 1
ATOM 669 N N . PRO A 1 88 ? -9.774 -1.697 -3.629 1.00 93.12 88 PRO A N 1
ATOM 670 C CA . PRO A 1 88 ? -10.958 -1.670 -4.491 1.00 93.12 88 PRO A CA 1
ATOM 671 C C . PRO A 1 88 ? -11.883 -0.467 -4.278 1.00 93.12 88 PRO A C 1
ATOM 673 O O . PRO A 1 88 ? -12.629 -0.091 -5.177 1.00 93.12 88 PRO A O 1
ATOM 676 N N . LYS A 1 89 ? -11.864 0.153 -3.088 1.00 93.62 89 LYS A N 1
ATOM 677 C CA . LYS A 1 89 ? -12.683 1.341 -2.805 1.00 93.62 89 LYS A CA 1
ATOM 678 C C . LYS A 1 89 ? -12.198 2.603 -3.519 1.00 93.62 89 LYS A C 1
ATOM 680 O O . LYS A 1 89 ? -13.005 3.516 -3.695 1.00 93.62 89 LYS A O 1
ATOM 685 N N . ASP A 1 90 ? -10.936 2.681 -3.945 1.00 94.00 90 ASP A N 1
ATOM 686 C CA . ASP A 1 90 ? -10.496 3.724 -4.878 1.00 94.00 90 ASP A CA 1
ATOM 687 C C . ASP A 1 90 ? -10.863 3.305 -6.302 1.00 94.00 90 ASP A C 1
ATOM 689 O O . ASP A 1 90 ? -10.051 2.794 -7.072 1.00 94.00 90 ASP A O 1
ATOM 693 N N . VAL A 1 91 ? -12.143 3.501 -6.625 1.00 94.69 91 VAL A N 1
ATOM 694 C CA . VAL A 1 91 ? -12.764 3.013 -7.865 1.00 94.69 91 VAL A CA 1
ATOM 695 C C . VAL A 1 91 ? -12.063 3.559 -9.109 1.00 94.69 91 VAL A C 1
ATOM 697 O O . VAL A 1 91 ? -11.902 2.839 -10.091 1.00 94.69 91 VAL A O 1
ATOM 700 N N . TYR A 1 92 ? -11.610 4.817 -9.062 1.00 94.31 92 TYR A N 1
ATOM 701 C CA . TYR A 1 92 ? -10.876 5.429 -10.168 1.00 94.31 92 TYR A CA 1
ATOM 702 C C . TYR A 1 92 ? -9.586 4.656 -10.459 1.00 94.31 92 TYR A C 1
ATOM 704 O O . TYR A 1 92 ? -9.324 4.280 -11.604 1.00 94.31 92 TYR A O 1
ATOM 712 N N . ARG A 1 93 ? -8.794 4.372 -9.421 1.00 94.88 93 ARG A N 1
ATOM 713 C CA . ARG A 1 93 ? -7.535 3.648 -9.596 1.00 94.88 93 ARG A CA 1
ATOM 714 C C . ARG A 1 93 ? -7.734 2.180 -9.901 1.00 94.88 93 ARG A C 1
ATOM 716 O O . ARG A 1 93 ? -7.016 1.657 -10.743 1.00 94.88 93 ARG A O 1
ATOM 723 N N . GLN A 1 94 ? -8.715 1.535 -9.276 1.00 96.19 94 GLN A N 1
ATOM 724 C CA . GLN A 1 94 ? -9.069 0.155 -9.597 1.00 96.19 94 GLN A CA 1
ATOM 725 C C . GLN A 1 94 ? -9.396 0.018 -11.088 1.00 96.19 94 GLN A C 1
ATOM 727 O O . GLN A 1 94 ? -8.907 -0.899 -11.743 1.00 96.19 94 GLN A O 1
ATOM 732 N N . GLN A 1 95 ? -10.177 0.948 -11.647 1.00 97.06 95 GLN A N 1
ATOM 733 C CA . GLN A 1 95 ? -10.484 0.934 -13.074 1.00 97.06 95 GLN A CA 1
ATOM 734 C C . GLN A 1 95 ? -9.215 1.067 -13.926 1.00 97.06 95 GLN A C 1
ATOM 736 O O . GLN A 1 95 ? -9.010 0.270 -14.840 1.00 97.06 95 GLN A O 1
ATOM 741 N N . LYS A 1 96 ? -8.336 2.022 -13.603 1.00 97.56 96 LYS A N 1
ATOM 742 C CA . LYS A 1 96 ? -7.075 2.213 -14.332 1.00 97.56 96 LYS A CA 1
ATOM 743 C C . LYS A 1 96 ? -6.138 1.011 -14.246 1.00 97.56 96 LYS A C 1
ATOM 745 O O . LYS A 1 96 ? -5.541 0.630 -15.247 1.00 97.56 96 LYS A O 1
ATOM 750 N N . ILE A 1 97 ? -6.037 0.393 -13.073 1.00 97.88 97 ILE A N 1
ATOM 751 C CA . ILE A 1 97 ? -5.233 -0.814 -12.874 1.00 97.88 97 ILE A CA 1
ATOM 752 C C . ILE A 1 97 ? -5.760 -1.954 -13.736 1.00 97.88 97 ILE A C 1
ATOM 754 O O . ILE A 1 97 ? -4.958 -2.608 -14.388 1.00 97.88 97 ILE A O 1
ATOM 758 N N . ARG A 1 98 ? -7.080 -2.159 -13.812 1.00 97.50 98 ARG A N 1
ATOM 759 C CA . ARG A 1 98 ? -7.662 -3.185 -14.691 1.00 97.50 98 ARG A CA 1
ATOM 760 C C . ARG A 1 98 ? -7.304 -2.953 -16.159 1.00 97.50 98 ARG A C 1
ATOM 762 O O . ARG A 1 98 ? -6.835 -3.882 -16.808 1.00 97.50 98 ARG A O 1
ATOM 769 N N . GLU A 1 99 ? -7.445 -1.716 -16.644 1.00 97.50 99 GLU A N 1
ATOM 770 C CA . GLU A 1 99 ? -7.061 -1.333 -18.014 1.00 97.50 99 GLU A CA 1
ATOM 771 C C . GLU A 1 99 ? -5.580 -1.662 -18.298 1.00 97.50 99 GLU A C 1
ATOM 773 O O . GLU A 1 99 ? -5.253 -2.292 -19.305 1.00 97.50 99 GLU A O 1
ATOM 778 N N . PHE A 1 100 ? -4.670 -1.281 -17.398 1.00 97.88 100 PHE A N 1
ATOM 779 C CA . PHE A 1 100 ? -3.234 -1.505 -17.588 1.00 97.88 100 PHE A CA 1
ATOM 780 C C . PHE A 1 100 ? -2.801 -2.955 -17.379 1.00 97.88 100 PHE A C 1
ATOM 782 O O . PHE A 1 100 ? -1.911 -3.431 -18.081 1.00 97.88 100 PHE A O 1
ATOM 789 N N . LEU A 1 101 ? -3.436 -3.676 -16.462 1.00 97.50 101 LEU A N 1
ATOM 790 C CA . LEU A 1 101 ? -3.192 -5.093 -16.227 1.00 97.50 101 LEU A CA 1
ATOM 791 C C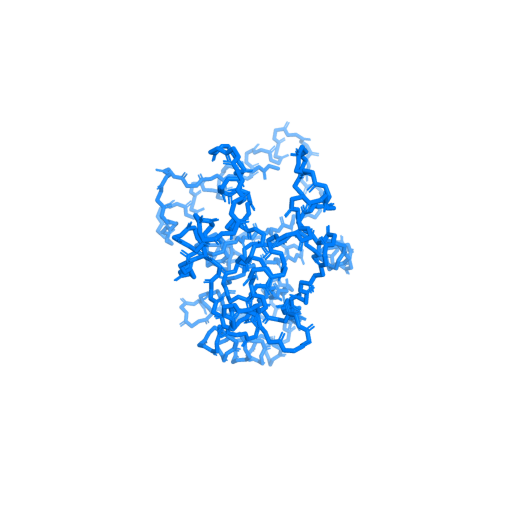 . LEU A 1 101 ? -3.566 -5.924 -17.461 1.00 97.50 101 LEU A C 1
ATOM 793 O O . LEU A 1 101 ? -2.801 -6.804 -17.856 1.00 97.50 101 LEU A O 1
ATOM 797 N N . GLU A 1 102 ? -4.692 -5.623 -18.111 1.00 97.19 102 GLU A N 1
ATOM 798 C CA . GLU A 1 102 ? -5.066 -6.241 -19.389 1.00 97.19 102 GLU A CA 1
ATOM 799 C C . GLU A 1 102 ? -4.070 -5.888 -20.502 1.00 97.19 102 GLU A C 1
ATOM 801 O O . GLU A 1 102 ? -3.588 -6.784 -21.200 1.00 97.19 102 GLU A O 1
ATOM 806 N N . GLY A 1 103 ? -3.699 -4.608 -20.623 1.00 96.81 103 GLY A N 1
ATOM 807 C CA . GLY A 1 103 ? -2.728 -4.143 -21.617 1.00 96.81 103 GLY A CA 1
ATOM 808 C C . GLY A 1 103 ? -1.351 -4.805 -21.483 1.00 96.81 103 GLY A C 1
ATOM 809 O O . GLY A 1 103 ? -0.794 -5.276 -22.471 1.00 96.81 103 GLY A O 1
ATOM 810 N N . LEU A 1 104 ? -0.822 -4.918 -20.261 1.00 98.00 104 LEU A N 1
ATOM 811 C CA . LEU A 1 104 ? 0.449 -5.599 -19.987 1.00 98.00 104 LEU A CA 1
ATOM 812 C C . LEU A 1 104 ? 0.403 -7.072 -20.407 1.00 98.00 104 LEU A C 1
ATOM 814 O O . LEU A 1 104 ? 1.306 -7.550 -21.096 1.00 98.00 104 LEU A O 1
ATOM 818 N N . ARG A 1 105 ? -0.676 -7.778 -20.052 1.00 97.69 105 ARG A N 1
ATOM 819 C CA . ARG A 1 105 ? -0.857 -9.191 -20.414 1.00 97.69 105 ARG A CA 1
ATOM 820 C C . ARG A 1 105 ? -0.964 -9.392 -21.924 1.00 97.69 105 ARG A C 1
ATOM 822 O O . ARG A 1 105 ? -0.406 -10.357 -22.441 1.00 97.69 105 ARG A O 1
ATOM 829 N N . MET A 1 106 ? -1.633 -8.486 -22.639 1.00 96.06 106 MET A N 1
ATOM 830 C CA . MET A 1 106 ? -1.702 -8.514 -24.106 1.00 96.06 106 MET A CA 1
ATOM 831 C C . MET A 1 106 ? -0.327 -8.356 -24.766 1.00 96.06 106 MET A C 1
ATOM 833 O O . MET A 1 106 ? -0.050 -9.022 -25.761 1.00 96.06 106 MET A O 1
ATOM 837 N N . GLU A 1 107 ? 0.550 -7.534 -24.188 1.00 96.38 107 GLU A N 1
ATOM 838 C CA . GLU A 1 107 ? 1.943 -7.363 -24.630 1.00 96.38 107 GLU A CA 1
ATOM 839 C C . GLU A 1 107 ? 2.865 -8.528 -24.211 1.00 96.38 107 GLU A C 1
ATOM 841 O O . GLU A 1 107 ? 4.066 -8.522 -24.497 1.00 96.38 107 GLU A O 1
ATOM 846 N N . GLY A 1 108 ? 2.318 -9.551 -23.546 1.00 97.38 108 GLY A N 1
ATOM 847 C CA . GLY A 1 108 ? 3.051 -10.727 -23.083 1.00 97.38 108 GLY A CA 1
ATOM 848 C C . GLY A 1 108 ? 3.878 -10.492 -21.818 1.00 97.38 108 GLY A C 1
ATOM 849 O O . GLY A 1 108 ? 4.801 -11.262 -21.555 1.00 97.38 108 GLY A O 1
ATOM 850 N N . VAL A 1 109 ? 3.579 -9.439 -21.054 1.00 98.12 109 VAL A N 1
ATOM 851 C CA . VAL A 1 109 ? 4.179 -9.165 -19.742 1.00 98.12 109 VAL A CA 1
ATOM 852 C C . VAL A 1 109 ? 3.340 -9.847 -18.665 1.00 98.12 109 VAL A C 1
ATOM 854 O O . VAL A 1 109 ? 2.116 -9.706 -18.652 1.00 98.12 109 VAL A O 1
ATOM 857 N N . ASP A 1 110 ? 3.983 -10.571 -17.745 1.00 98.19 110 ASP A N 1
ATOM 858 C CA . ASP A 1 110 ? 3.264 -11.117 -16.592 1.00 98.19 110 ASP A CA 1
ATOM 859 C C . ASP A 1 110 ? 2.809 -9.981 -15.667 1.00 98.19 110 ASP A C 1
ATOM 861 O O . ASP A 1 110 ? 3.582 -9.092 -15.300 1.00 98.19 110 ASP A O 1
ATOM 865 N N . ALA A 1 111 ? 1.531 -9.982 -15.313 1.00 98.38 111 ALA A N 1
ATOM 866 C CA . ALA A 1 111 ? 0.951 -8.951 -14.474 1.00 98.38 111 ALA A CA 1
ATOM 867 C C . ALA A 1 111 ? -0.155 -9.520 -13.594 1.00 98.38 111 ALA A C 1
ATOM 869 O O . ALA A 1 111 ? -0.990 -10.315 -14.042 1.00 98.38 111 ALA A O 1
ATOM 870 N N . ALA A 1 112 ? -0.197 -9.071 -12.346 1.00 98.50 112 ALA A N 1
ATOM 871 C CA . ALA A 1 112 ? -1.173 -9.500 -11.355 1.00 98.50 112 ALA A CA 1
ATOM 872 C C . ALA A 1 112 ? -1.597 -8.335 -10.458 1.00 98.50 112 ALA A C 1
ATOM 874 O O . ALA A 1 112 ? -0.965 -7.278 -10.444 1.00 98.50 112 ALA A O 1
ATOM 875 N N . GLU A 1 113 ? -2.662 -8.537 -9.688 1.00 98.00 113 GLU A N 1
ATOM 876 C CA . GLU A 1 113 ? -3.113 -7.576 -8.688 1.00 98.00 113 GLU A CA 1
ATOM 877 C C . GLU A 1 113 ? -3.367 -8.241 -7.334 1.00 98.00 113 GLU A C 1
ATOM 879 O O . GLU A 1 113 ? -3.725 -9.416 -7.251 1.00 98.00 113 GLU A O 1
ATOM 884 N N . ILE A 1 114 ? -3.193 -7.454 -6.276 1.00 97.38 114 ILE A N 1
ATOM 885 C CA . ILE A 1 114 ? -3.641 -7.744 -4.922 1.00 97.38 114 ILE A CA 1
ATOM 886 C C . ILE A 1 114 ? -4.632 -6.657 -4.530 1.00 97.38 114 ILE A C 1
ATOM 888 O O . ILE A 1 114 ? -4.290 -5.472 -4.469 1.00 97.38 114 ILE A O 1
ATOM 892 N N . GLU A 1 115 ? -5.850 -7.089 -4.222 1.00 95.62 115 GLU A N 1
ATOM 893 C CA . GLU A 1 115 ? -6.894 -6.234 -3.680 1.00 95.62 115 GLU A CA 1
ATOM 894 C C . GLU A 1 115 ? -6.809 -6.207 -2.146 1.00 95.62 115 GLU A C 1
ATOM 896 O O . GLU A 1 115 ? -7.091 -7.180 -1.443 1.00 95.62 115 GLU A O 1
ATOM 901 N N . CYS A 1 116 ? -6.412 -5.059 -1.610 1.00 94.50 116 CYS A N 1
ATOM 902 C CA . CYS A 1 116 ? -6.390 -4.774 -0.186 1.00 94.50 116 CYS A CA 1
ATOM 903 C C . CYS A 1 116 ? -7.800 -4.407 0.284 1.00 94.50 116 CYS A C 1
ATOM 905 O O . CYS A 1 116 ? -8.241 -3.265 0.144 1.00 94.50 116 CYS A O 1
ATOM 907 N N . MET A 1 117 ? -8.500 -5.396 0.835 1.00 93.69 117 MET A N 1
ATOM 908 C CA . MET A 1 117 ? -9.858 -5.239 1.355 1.00 93.69 117 MET A CA 1
ATOM 909 C C . MET A 1 117 ? -9.894 -4.452 2.668 1.00 93.69 117 MET A C 1
ATOM 911 O O . MET A 1 117 ? -8.909 -4.380 3.406 1.00 93.69 117 MET A O 1
ATOM 915 N N . ASP A 1 118 ? -11.060 -3.885 2.967 1.00 93.50 118 ASP A N 1
ATOM 916 C CA . ASP A 1 118 ? -11.325 -3.250 4.249 1.00 93.50 118 ASP A CA 1
ATOM 917 C C . ASP A 1 118 ? -11.361 -4.264 5.395 1.00 93.50 118 ASP A C 1
ATOM 919 O O . ASP A 1 118 ? -11.598 -5.461 5.218 1.00 93.50 118 ASP A O 1
ATOM 923 N N . LEU A 1 119 ? -11.096 -3.766 6.601 1.00 93.56 119 LEU A N 1
ATOM 924 C CA . LEU A 1 119 ? -11.010 -4.587 7.799 1.00 93.56 119 LEU A CA 1
ATOM 925 C C . LEU A 1 119 ? -12.172 -4.258 8.735 1.00 93.56 119 LEU A C 1
ATOM 927 O O . LEU A 1 119 ? -12.398 -3.083 9.045 1.00 93.56 119 LEU A O 1
ATOM 931 N N . PRO A 1 120 ? -12.897 -5.271 9.234 1.00 96.44 120 PRO A N 1
ATOM 932 C CA . PRO A 1 120 ? -13.899 -5.038 10.252 1.00 96.44 120 PRO A CA 1
ATOM 933 C C . PRO A 1 120 ? -13.208 -4.705 11.575 1.00 96.44 120 PRO A C 1
ATOM 935 O O . PRO A 1 120 ? -12.320 -5.422 12.046 1.00 96.44 120 PRO A O 1
ATOM 938 N N . LEU A 1 121 ? -13.655 -3.630 12.212 1.00 97.38 121 LEU A N 1
ATOM 939 C CA . LEU A 1 121 ? -13.270 -3.330 13.576 1.00 97.38 121 LEU A CA 1
ATOM 940 C C . LEU A 1 121 ? -13.915 -4.309 14.552 1.00 97.38 121 LEU A C 1
ATOM 942 O O . LEU A 1 121 ? -15.063 -4.732 14.409 1.00 97.38 121 LEU A O 1
ATOM 946 N N . SER A 1 122 ? -13.168 -4.601 15.608 1.00 96.88 122 SER A N 1
ATOM 947 C CA . SER A 1 122 ? -13.602 -5.379 16.760 1.00 96.88 122 SER A CA 1
ATOM 948 C C . SER A 1 122 ? -13.229 -4.637 18.050 1.00 96.88 122 SER A C 1
ATOM 950 O O . SER A 1 122 ? -12.409 -3.714 18.011 1.00 96.88 122 SER A O 1
ATOM 952 N N . PRO A 1 123 ? -13.763 -5.035 19.220 1.00 97.88 123 PRO A N 1
ATOM 953 C CA . PRO A 1 123 ? -13.404 -4.400 20.487 1.00 97.88 123 PRO A CA 1
ATOM 954 C C . PRO A 1 123 ? -11.895 -4.395 20.789 1.00 97.88 123 PRO A C 1
ATOM 956 O O . PRO A 1 123 ? -11.414 -3.479 21.451 1.00 97.88 123 PRO A O 1
ATOM 959 N N . GLY A 1 124 ? -11.148 -5.401 20.318 1.00 97.25 124 GLY A N 1
ATOM 960 C CA . GLY A 1 124 ? -9.696 -5.509 20.509 1.00 97.25 124 GLY A CA 1
ATOM 961 C C . GLY A 1 124 ? -8.857 -4.891 19.389 1.00 97.25 124 GLY A C 1
ATOM 962 O O . GLY A 1 124 ? -7.668 -4.688 19.593 1.00 97.25 124 GLY A O 1
ATOM 963 N N . PHE A 1 125 ? -9.467 -4.552 18.246 1.00 97.19 125 PHE A N 1
ATOM 964 C CA . PHE A 1 125 ? -8.760 -4.207 17.007 1.00 97.19 125 PHE A CA 1
ATOM 965 C C . PHE A 1 125 ? -7.667 -3.151 17.195 1.00 97.19 125 PHE A C 1
ATOM 967 O O . PHE A 1 125 ? -6.548 -3.350 16.739 1.00 97.19 125 PHE A O 1
ATOM 974 N N . LEU A 1 126 ? -7.973 -2.045 17.881 1.00 97.19 126 LEU A N 1
ATOM 975 C CA . LEU A 1 126 ? -7.004 -0.966 18.066 1.00 97.19 126 LEU A CA 1
ATOM 976 C C . LEU A 1 126 ? -5.914 -1.353 19.073 1.00 97.19 126 LEU A C 1
ATOM 978 O O . LEU A 1 126 ? -4.744 -1.090 18.828 1.00 97.19 126 LEU A O 1
ATOM 982 N N . ALA A 1 127 ? -6.270 -1.996 20.188 1.00 97.31 127 ALA A N 1
ATOM 983 C CA . ALA A 1 127 ? -5.294 -2.408 21.203 1.00 97.31 127 ALA A CA 1
ATOM 984 C C . ALA A 1 127 ? -4.314 -3.478 20.691 1.00 97.31 127 ALA A C 1
ATOM 986 O O . ALA A 1 127 ? -3.158 -3.501 21.101 1.00 97.31 127 ALA A O 1
ATOM 987 N N . ASP A 1 128 ? -4.758 -4.335 19.771 1.00 96.31 128 ASP A N 1
ATOM 988 C CA . ASP A 1 128 ? -3.913 -5.368 19.168 1.00 96.31 128 ASP A CA 1
ATOM 989 C C . ASP A 1 128 ? -2.910 -4.779 18.145 1.00 96.31 128 ASP A C 1
ATOM 991 O O . ASP A 1 128 ? -1.967 -5.463 17.748 1.00 96.31 128 ASP A O 1
ATOM 995 N N . ARG A 1 129 ? -3.100 -3.522 17.710 1.00 94.06 129 ARG A N 1
ATOM 996 C CA . ARG A 1 129 ? -2.336 -2.880 16.618 1.00 94.06 129 ARG A CA 1
ATOM 997 C C . ARG A 1 129 ? -1.588 -1.616 17.042 1.00 94.06 129 ARG A C 1
ATOM 999 O O . ARG A 1 129 ? -0.597 -1.260 16.414 1.00 94.06 129 ARG A O 1
ATOM 1006 N N . ILE A 1 130 ? -2.018 -0.968 18.123 1.00 95.75 130 ILE A N 1
ATOM 1007 C CA . ILE A 1 130 ? -1.429 0.266 18.646 1.00 95.75 130 ILE A CA 1
ATOM 1008 C C . ILE A 1 130 ? -0.721 -0.046 19.969 1.00 95.75 130 ILE A C 1
ATOM 1010 O O . ILE A 1 130 ? -1.386 -0.229 20.995 1.00 95.75 130 ILE A O 1
ATOM 1014 N N . PRO A 1 131 ? 0.625 -0.083 19.987 1.00 94.44 131 PRO A N 1
ATOM 1015 C CA . PRO A 1 131 ? 1.381 -0.264 21.218 1.00 94.44 131 PRO A CA 1
ATOM 1016 C C . PRO A 1 131 ? 1.008 0.783 22.274 1.00 94.44 131 PRO A C 1
ATOM 1018 O O . PRO A 1 131 ? 0.982 1.979 21.997 1.00 94.44 131 PRO A O 1
ATOM 1021 N N . GLY A 1 132 ? 0.733 0.325 23.496 1.00 92.00 132 GLY A N 1
ATOM 1022 C CA . GLY A 1 132 ? 0.378 1.194 24.623 1.00 92.00 132 GLY A CA 1
ATOM 1023 C C . GLY A 1 132 ? -1.104 1.575 24.717 1.00 92.00 132 GLY A C 1
ATOM 1024 O O . GLY A 1 132 ? -1.500 2.160 25.722 1.00 92.00 132 GLY A O 1
ATOM 1025 N N . LEU A 1 133 ? -1.948 1.212 23.743 1.00 96.12 133 LEU A N 1
ATOM 1026 C CA . LEU A 1 133 ? -3.389 1.435 23.856 1.00 96.12 133 LEU A CA 1
ATOM 1027 C C . LEU A 1 133 ? -4.050 0.351 24.721 1.00 96.12 133 LEU A C 1
ATOM 1029 O O . LEU A 1 133 ? -4.024 -0.836 24.398 1.00 96.12 133 LEU A O 1
ATOM 1033 N N . ASP A 1 134 ? -4.707 0.771 25.803 1.00 95.38 134 ASP A N 1
ATOM 1034 C CA . ASP A 1 134 ? -5.444 -0.136 26.684 1.00 95.38 134 ASP A CA 1
ATOM 1035 C C . ASP A 1 134 ? -6.613 -0.838 25.963 1.00 95.38 134 ASP A C 1
ATOM 1037 O O . ASP A 1 134 ? -7.403 -0.227 25.232 1.00 95.38 134 ASP A O 1
ATOM 1041 N N . ARG A 1 135 ? -6.782 -2.138 26.231 1.00 96.31 135 ARG A N 1
ATOM 1042 C CA . ARG A 1 135 ? -7.845 -2.962 25.635 1.00 96.31 135 ARG A CA 1
ATOM 1043 C C . ARG A 1 135 ? -9.244 -2.509 26.063 1.00 96.31 135 ARG A C 1
ATOM 1045 O O . ARG A 1 135 ? -10.181 -2.588 25.267 1.00 96.31 135 ARG A O 1
ATOM 1052 N N . GLY A 1 136 ? -9.397 -1.992 27.282 1.00 95.88 136 GLY A N 1
ATOM 1053 C CA . GLY A 1 136 ? -10.642 -1.387 27.755 1.00 95.88 136 GLY A CA 1
ATOM 1054 C C . GLY A 1 136 ? -10.978 -0.085 27.023 1.00 95.88 136 GLY A C 1
ATOM 1055 O O . GLY A 1 136 ? -12.137 0.133 26.659 1.00 95.88 136 GLY A O 1
ATOM 1056 N N . VAL A 1 137 ? -9.981 0.762 26.754 1.00 95.38 137 VAL A N 1
ATOM 1057 C CA . VAL A 1 137 ? -10.133 1.969 25.922 1.00 95.38 137 VAL A CA 1
ATOM 1058 C C . VAL A 1 137 ? -10.513 1.599 24.487 1.00 95.38 137 VAL A C 1
ATOM 1060 O O . VAL A 1 137 ? -11.490 2.143 23.974 1.00 95.38 137 VAL A O 1
ATOM 1063 N N . SER A 1 138 ? -9.839 0.621 23.872 1.00 97.44 138 SER A N 1
ATOM 1064 C CA . SER A 1 138 ? -10.187 0.104 22.537 1.00 97.44 138 SER A CA 1
ATOM 1065 C C . SER A 1 138 ? -11.648 -0.365 22.463 1.00 97.44 138 SER A C 1
ATOM 1067 O O . SER A 1 138 ? -12.393 0.043 21.569 1.00 97.44 138 SER A O 1
ATOM 1069 N N . ALA A 1 139 ? -12.115 -1.137 23.450 1.00 97.12 139 ALA A N 1
ATOM 1070 C CA . ALA A 1 139 ? -13.500 -1.605 23.491 1.00 97.12 139 ALA A CA 1
ATOM 1071 C C . ALA A 1 139 ? -14.516 -0.453 23.628 1.00 97.12 139 ALA A C 1
ATOM 1073 O O . ALA A 1 139 ? -15.578 -0.480 22.997 1.00 97.12 139 ALA A O 1
ATOM 1074 N N . LYS A 1 140 ? -14.195 0.580 24.420 1.00 96.31 140 LYS A N 1
ATOM 1075 C CA . LYS A 1 140 ? -15.028 1.788 24.550 1.00 96.31 140 LYS A CA 1
ATOM 1076 C C . LYS A 1 140 ? -15.079 2.589 23.248 1.00 96.31 140 LYS A C 1
ATOM 1078 O O . LYS A 1 140 ? -16.163 3.031 22.871 1.00 96.31 140 LYS A O 1
ATOM 1083 N N . LEU A 1 141 ? -13.949 2.740 22.554 1.00 97.00 141 LEU A N 1
ATOM 1084 C CA . LEU A 1 141 ? -13.881 3.391 21.241 1.00 97.00 141 LEU A CA 1
ATOM 1085 C C . LEU A 1 141 ? -14.721 2.637 20.207 1.00 97.00 141 LEU A C 1
ATOM 1087 O O . LEU A 1 141 ? -15.546 3.243 19.532 1.00 97.00 141 LEU A O 1
ATOM 1091 N N . PHE A 1 142 ? -14.610 1.309 20.145 1.00 97.19 142 PHE A N 1
ATOM 1092 C CA . PHE A 1 142 ? -15.433 0.506 19.241 1.00 97.19 142 PHE A CA 1
ATOM 1093 C C . PHE A 1 142 ? -16.937 0.667 19.519 1.00 97.19 142 PHE A C 1
ATOM 1095 O O . PHE A 1 142 ? -17.731 0.858 18.595 1.00 97.19 142 PHE A O 1
ATOM 1102 N N . LYS A 1 143 ? -17.340 0.656 20.798 1.00 96.25 143 LYS A N 1
ATOM 1103 C CA . LYS A 1 143 ? -18.731 0.915 21.197 1.00 96.25 143 LYS A CA 1
ATOM 1104 C C . LYS A 1 143 ? -19.194 2.308 20.756 1.00 96.25 143 LYS A C 1
ATOM 1106 O O . LYS A 1 143 ? -20.269 2.426 20.173 1.00 96.25 143 LYS A O 1
ATOM 1111 N N . LEU A 1 144 ? -18.373 3.336 20.978 1.00 96.31 144 LEU A N 1
ATOM 1112 C CA . LEU A 1 144 ? -18.625 4.697 20.501 1.00 96.31 144 LEU A CA 1
ATOM 1113 C C . LEU A 1 144 ? -18.840 4.723 18.980 1.00 96.31 144 LEU A C 1
ATOM 1115 O O . LEU A 1 144 ? -19.815 5.308 18.511 1.00 96.31 144 LEU A O 1
ATOM 1119 N N . PHE A 1 145 ? -17.954 4.088 18.209 1.00 97.19 145 PHE A N 1
ATOM 1120 C CA . PHE A 1 145 ? -18.040 4.079 16.748 1.00 97.19 145 PHE A CA 1
ATOM 1121 C C . PHE A 1 145 ? -19.333 3.431 16.259 1.00 97.19 145 PHE A C 1
ATOM 1123 O O . PHE A 1 145 ? -19.956 3.940 15.326 1.00 97.19 145 PHE A O 1
ATOM 1130 N N . ARG A 1 146 ? -19.771 2.349 16.912 1.00 96.50 146 ARG A N 1
ATOM 1131 C CA . ARG A 1 146 ? -21.053 1.700 16.622 1.00 96.50 146 ARG A CA 1
ATOM 1132 C C . ARG A 1 146 ? -22.242 2.598 16.937 1.00 96.50 146 ARG A C 1
ATOM 1134 O O . ARG A 1 146 ? -23.107 2.774 16.087 1.00 96.50 146 ARG A O 1
ATOM 1141 N N . GLU A 1 147 ? -22.288 3.179 18.132 1.00 95.88 147 GLU A N 1
ATOM 1142 C CA . GLU A 1 147 ? -23.419 4.012 18.567 1.00 95.88 147 GLU A CA 1
ATOM 1143 C C . GLU A 1 147 ? -23.549 5.307 17.760 1.00 95.88 147 GLU A C 1
ATOM 1145 O O . GLU A 1 147 ? -24.656 5.778 17.509 1.00 95.88 147 GLU A O 1
ATOM 1150 N N . LYS A 1 148 ? -22.426 5.869 17.303 1.00 96.12 148 LYS A N 1
ATOM 1151 C CA . LYS A 1 148 ? -22.407 7.025 16.397 1.00 96.12 148 LYS A CA 1
ATOM 1152 C C . LYS A 1 148 ? -22.598 6.651 14.928 1.00 96.12 148 LYS A C 1
ATOM 1154 O O . LYS A 1 148 ? -22.679 7.538 14.083 1.00 96.12 148 LYS A O 1
ATOM 1159 N N . GLY A 1 149 ? -22.679 5.357 14.620 1.00 96.38 149 GLY A N 1
ATOM 1160 C CA . GLY A 1 149 ? -22.878 4.850 13.269 1.00 96.38 149 GLY A CA 1
ATOM 1161 C C . GLY A 1 149 ? -21.691 5.070 12.331 1.00 96.38 149 GLY A C 1
ATOM 1162 O O . GLY A 1 149 ? -21.897 5.040 11.118 1.00 96.38 149 GLY A O 1
ATOM 1163 N N . PHE A 1 150 ? -20.483 5.291 12.863 1.00 97.19 150 PHE A N 1
ATOM 1164 C CA . PHE A 1 150 ? -19.242 5.418 12.087 1.00 97.19 150 PHE A CA 1
ATOM 1165 C C . PHE A 1 150 ? -18.802 4.081 11.485 1.00 97.19 150 PHE A C 1
ATOM 1167 O O . PHE A 1 150 ? -18.255 4.056 10.381 1.00 97.19 150 PHE A O 1
ATOM 1174 N N . VAL A 1 151 ? -19.111 2.984 12.180 1.00 97.38 151 VAL A N 1
ATOM 1175 C CA . VAL A 1 151 ? -19.018 1.621 11.649 1.00 97.38 151 VAL A CA 1
ATOM 1176 C C . VAL A 1 151 ? -20.408 1.052 11.367 1.00 97.38 151 VAL A C 1
ATOM 1178 O O . VAL A 1 151 ? -21.415 1.516 11.915 1.00 97.38 151 VAL A O 1
ATOM 1181 N N . ASP A 1 152 ? -20.488 0.080 10.466 1.00 96.25 152 ASP A N 1
ATOM 1182 C CA . ASP A 1 152 ? -21.704 -0.690 10.211 1.00 96.25 152 ASP A CA 1
ATOM 1183 C C . ASP A 1 152 ? -21.909 -1.829 11.228 1.00 96.25 152 ASP A C 1
ATOM 1185 O O . ASP A 1 152 ? -21.168 -1.973 12.202 1.00 96.25 152 ASP A O 1
ATOM 1189 N N . GLU A 1 153 ? -22.958 -2.628 11.028 1.00 95.19 153 GLU A N 1
ATOM 1190 C CA . GLU A 1 153 ? -23.294 -3.749 11.916 1.00 95.19 153 GLU A CA 1
ATOM 1191 C C . GLU A 1 153 ? -22.228 -4.851 11.933 1.00 95.19 153 GLU A C 1
ATOM 1193 O O . GLU A 1 153 ? -22.101 -5.566 12.927 1.00 95.19 153 GLU A O 1
ATOM 1198 N N . LYS A 1 154 ? -21.451 -4.968 10.853 1.00 96.31 154 LYS A N 1
ATOM 1199 C CA . LYS A 1 154 ? -20.366 -5.939 10.696 1.00 96.31 154 LYS A CA 1
ATOM 1200 C C . LYS A 1 154 ? -19.014 -5.386 11.165 1.00 96.31 154 LYS A C 1
ATOM 1202 O O . LYS A 1 154 ? -18.040 -6.130 11.194 1.00 96.31 154 LYS A O 1
ATOM 1207 N N . GLY A 1 155 ? -18.959 -4.116 11.569 1.00 96.31 155 GLY A N 1
ATOM 1208 C CA . GLY A 1 155 ? -17.763 -3.451 12.079 1.00 96.31 155 GLY A CA 1
ATOM 1209 C C . GLY A 1 155 ? -16.951 -2.705 11.021 1.00 96.31 155 GLY A C 1
ATOM 1210 O O . GLY A 1 155 ? -15.894 -2.182 11.356 1.00 96.31 155 GLY A O 1
ATOM 1211 N N . TYR A 1 156 ? -17.409 -2.605 9.774 1.00 97.06 156 TYR A N 1
ATOM 1212 C CA . TYR A 1 156 ? -16.673 -1.891 8.729 1.00 97.06 156 TYR A CA 1
ATOM 1213 C C . TYR A 1 156 ? -16.857 -0.383 8.837 1.00 97.06 156 TYR A C 1
ATOM 1215 O O . TYR A 1 156 ? -17.962 0.113 9.075 1.00 97.06 156 TYR A O 1
ATOM 1223 N N . MET A 1 157 ? -15.774 0.359 8.608 1.00 96.31 157 MET A N 1
ATOM 1224 C CA . MET A 1 157 ? -15.812 1.817 8.527 1.00 96.31 157 MET A CA 1
ATOM 1225 C C . MET A 1 157 ? -16.682 2.271 7.353 1.00 96.31 157 MET A C 1
ATOM 1227 O O . MET A 1 157 ? -16.460 1.881 6.206 1.00 96.31 157 MET A O 1
ATOM 1231 N N . LYS A 1 158 ? -17.645 3.159 7.620 1.00 95.06 158 LYS A N 1
ATOM 1232 C CA . LYS A 1 158 ? -18.503 3.740 6.571 1.00 95.06 158 LYS A CA 1
ATOM 1233 C C . LYS A 1 158 ? -17.858 4.919 5.848 1.00 95.06 158 LYS A C 1
ATOM 1235 O O . LYS A 1 158 ? -18.325 5.319 4.784 1.00 95.06 158 LYS A O 1
ATOM 1240 N N . ARG A 1 159 ? -16.841 5.528 6.457 1.00 92.38 159 ARG A N 1
ATOM 1241 C CA . ARG A 1 159 ? -16.094 6.679 5.941 1.00 92.38 159 ARG A CA 1
ATOM 1242 C C . ARG A 1 159 ? -14.634 6.556 6.358 1.00 92.38 159 ARG A C 1
ATOM 1244 O O . ARG A 1 159 ? -14.328 5.869 7.326 1.00 92.38 159 ARG A O 1
ATOM 1251 N N . ASP A 1 160 ? -13.776 7.278 5.651 1.00 90.62 160 ASP A N 1
ATOM 1252 C CA . ASP A 1 160 ? -12.364 7.446 5.990 1.00 90.62 160 ASP A CA 1
ATOM 1253 C C . ASP A 1 160 ? -12.191 7.844 7.469 1.00 90.62 160 ASP A C 1
ATOM 1255 O O . ASP A 1 160 ? -12.826 8.791 7.955 1.00 90.62 160 ASP A O 1
ATOM 1259 N N . GLY A 1 161 ? -11.338 7.101 8.180 1.00 89.25 161 GLY A N 1
ATOM 1260 C CA . GLY A 1 161 ? -11.031 7.302 9.594 1.00 89.25 161 GLY A CA 1
ATOM 1261 C C . GLY A 1 161 ? -10.511 8.702 9.920 1.00 89.25 161 GLY A C 1
ATOM 1262 O O . GLY A 1 161 ? -10.944 9.281 10.916 1.00 89.25 161 GLY A O 1
ATOM 1263 N N . ARG A 1 162 ? -9.689 9.294 9.041 1.00 88.69 162 ARG A N 1
ATOM 1264 C CA . ARG A 1 162 ? -9.140 10.657 9.186 1.00 88.69 162 ARG A CA 1
ATOM 1265 C C . ARG A 1 162 ? -10.202 11.739 8.987 1.00 88.69 162 ARG A C 1
ATOM 1267 O O . ARG A 1 162 ? -10.078 12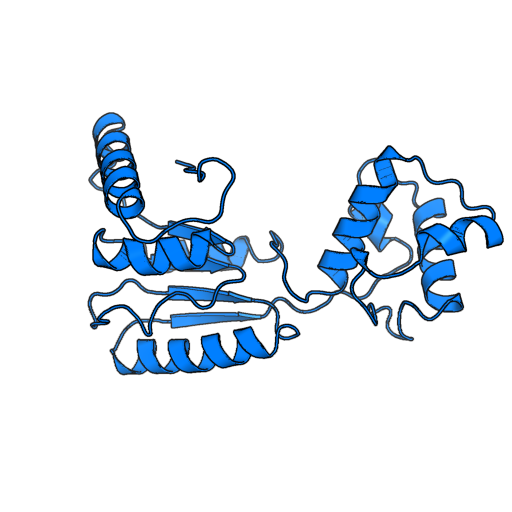.854 9.487 1.00 88.69 162 ARG A O 1
ATOM 1274 N N . ARG A 1 163 ? -11.265 11.426 8.240 1.00 90.06 163 ARG A N 1
ATOM 1275 C CA . ARG A 1 163 ? -12.389 12.344 7.962 1.00 90.06 163 ARG A CA 1
ATOM 1276 C C . ARG A 1 163 ? -13.579 12.126 8.893 1.00 90.06 163 ARG A C 1
ATOM 1278 O O . ARG A 1 163 ? -14.551 12.882 8.839 1.00 90.06 163 ARG A O 1
ATOM 1285 N N . THR A 1 164 ? -13.534 11.088 9.721 1.00 92.50 164 THR A N 1
ATOM 1286 C CA . THR A 1 164 ? -14.612 10.738 10.642 1.00 92.50 164 THR A CA 1
ATOM 1287 C C . THR A 1 164 ? -14.498 11.583 11.916 1.00 92.50 164 THR A C 1
ATOM 1289 O O . THR A 1 164 ? -13.442 11.591 12.545 1.00 92.50 164 THR A O 1
ATOM 1292 N N . PRO A 1 165 ? -15.566 12.273 12.363 1.00 93.00 165 PRO A N 1
ATOM 1293 C CA . PRO A 1 165 ? -15.516 13.174 13.517 1.00 93.00 165 PRO A CA 1
ATOM 1294 C C . PRO A 1 165 ? -15.616 12.418 14.857 1.00 93.00 165 PRO A C 1
ATOM 1296 O O . PRO A 1 165 ? -16.429 12.737 15.729 1.00 93.00 165 PRO A O 1
ATOM 1299 N N . TRP A 1 166 ? -14.827 11.356 15.023 1.00 93.38 166 TRP A N 1
ATOM 1300 C CA . TRP A 1 166 ? -14.887 10.504 16.209 1.00 93.38 166 TRP A CA 1
ATOM 1301 C C . TRP A 1 166 ? -14.253 11.163 17.437 1.00 93.38 166 TRP A C 1
ATOM 1303 O O . TRP A 1 166 ? -14.732 10.959 18.552 1.00 93.38 166 TRP A O 1
ATOM 1313 N N . LYS A 1 167 ? -13.252 12.027 17.230 1.00 93.12 167 LYS A N 1
ATOM 1314 C CA . LYS A 1 167 ? -12.575 12.800 18.283 1.00 93.12 167 LYS A CA 1
ATOM 1315 C C . LYS A 1 167 ? -13.551 13.706 19.034 1.00 93.12 167 LYS A C 1
ATOM 1317 O O . LYS A 1 167 ? -13.577 13.714 20.262 1.00 93.12 167 LYS A O 1
ATOM 1322 N N . GLN A 1 168 ? -14.436 14.396 18.309 1.00 89.94 168 GLN A N 1
ATOM 1323 C CA . GLN A 1 168 ? -15.472 15.246 18.910 1.00 89.94 168 GLN A CA 1
ATOM 1324 C C . GLN A 1 168 ? -16.483 14.436 19.734 1.00 89.94 168 GLN A C 1
ATOM 1326 O O . GLN A 1 168 ? -17.105 14.969 20.650 1.00 89.94 168 GLN A O 1
ATOM 1331 N N . ALA A 1 169 ? -16.649 13.149 19.423 1.00 89.81 169 ALA A N 1
ATOM 1332 C CA . ALA A 1 169 ? -17.602 12.281 20.094 1.00 89.81 169 ALA A CA 1
ATOM 1333 C C . ALA A 1 169 ? -17.059 11.657 21.397 1.00 89.81 169 ALA A C 1
ATOM 1335 O O . ALA A 1 169 ? -17.856 11.144 22.183 1.00 89.81 169 ALA A O 1
ATOM 1336 N N . LEU A 1 170 ? -15.747 11.742 21.668 1.00 90.56 170 LEU A N 1
ATOM 1337 C CA . LEU A 1 170 ? -15.108 11.176 22.870 1.00 90.56 170 LEU A CA 1
ATOM 1338 C C . LEU A 1 170 ? -15.647 11.775 24.176 1.00 90.56 170 LEU A C 1
ATOM 1340 O O . LEU A 1 170 ? -15.877 11.051 25.150 1.00 90.56 170 LEU A O 1
ATOM 1344 N N . SER A 1 171 ? -15.888 13.090 24.186 1.00 80.62 171 SER A N 1
ATOM 1345 C CA . SER A 1 171 ? -16.332 13.843 25.368 1.00 80.62 171 SER A CA 1
ATOM 1346 C C . SER A 1 171 ? -17.658 13.319 25.930 1.00 80.62 171 SER A C 1
ATOM 1348 O O . SER A 1 171 ? -17.811 13.194 27.145 1.00 80.62 171 SER A O 1
ATOM 1350 N N . GLY A 1 172 ? -18.583 12.907 25.056 1.00 79.19 172 GLY A N 1
ATOM 1351 C CA . GLY A 1 172 ? -19.877 12.335 25.440 1.00 79.19 172 GLY A CA 1
ATOM 1352 C C . GLY A 1 172 ? -19.795 10.957 26.108 1.00 79.19 172 GLY A C 1
ATOM 1353 O O . GLY A 1 172 ? -20.780 10.508 26.685 1.00 79.19 172 GLY A O 1
ATOM 1354 N N . TYR A 1 173 ? -18.636 10.292 26.052 1.00 82.69 173 TYR A N 1
ATOM 1355 C CA . TYR A 1 173 ? -18.448 8.903 26.490 1.00 82.69 173 TYR A CA 1
ATOM 1356 C C . TYR A 1 173 ? -17.452 8.752 27.640 1.00 82.69 173 TYR A C 1
ATOM 1358 O O . TYR A 1 173 ? -17.164 7.629 28.058 1.00 82.69 173 TYR A O 1
ATOM 1366 N N . LYS A 1 174 ? -16.933 9.869 28.173 1.00 84.25 174 LYS A N 1
ATOM 1367 C CA . LYS A 1 174 ? -15.903 9.879 29.228 1.00 84.25 174 LYS A CA 1
ATOM 1368 C C . LYS A 1 174 ? -14.693 9.001 28.862 1.00 84.25 174 LYS A C 1
ATOM 1370 O O . LYS A 1 174 ? -14.127 8.321 29.718 1.00 84.25 174 LYS A O 1
ATOM 1375 N N . ILE A 1 175 ? -14.330 8.980 27.578 1.00 88.19 175 ILE A N 1
ATOM 1376 C CA . ILE A 1 175 ? -13.128 8.307 27.084 1.00 88.19 175 ILE A CA 1
ATOM 1377 C C . ILE A 1 175 ? -12.002 9.337 27.106 1.00 88.19 175 ILE A C 1
ATOM 1379 O O . ILE A 1 175 ? -12.086 10.349 26.417 1.00 88.19 175 ILE A O 1
ATOM 1383 N N . SER A 1 176 ? -10.968 9.076 27.904 1.00 86.75 176 SER A N 1
ATOM 1384 C CA . SER A 1 176 ? -9.721 9.838 27.871 1.00 86.75 176 SER A CA 1
ATOM 1385 C C . SER A 1 176 ? -8.734 9.083 26.995 1.00 86.75 176 SER A C 1
ATOM 1387 O O . SER A 1 176 ? -8.411 7.936 27.299 1.00 86.75 176 SER A O 1
ATOM 1389 N N . LEU A 1 177 ? -8.294 9.713 25.910 1.00 90.12 177 LEU A N 1
ATOM 1390 C CA . LEU A 1 177 ? -7.258 9.198 25.023 1.00 90.12 177 LEU A CA 1
ATOM 1391 C C . LEU A 1 177 ? -6.062 10.145 25.107 1.00 90.12 177 LEU A C 1
ATOM 1393 O O . LEU A 1 177 ? -6.245 11.360 25.069 1.00 90.12 177 LEU A O 1
ATOM 1397 N N . GLU A 1 178 ? -4.860 9.599 25.259 1.00 91.06 178 GLU A N 1
ATOM 1398 C CA . GLU A 1 178 ? -3.641 10.404 25.205 1.00 91.06 178 GLU A CA 1
ATOM 1399 C C . GLU A 1 178 ? -3.472 11.006 23.807 1.00 91.06 178 GLU A C 1
ATOM 1401 O O . GLU A 1 178 ? -3.741 10.340 22.807 1.00 91.06 178 GLU A O 1
ATOM 1406 N N . GLU A 1 179 ? -2.993 12.249 23.725 1.00 90.25 179 GLU A N 1
ATOM 1407 C CA . GLU A 1 179 ? -2.811 12.947 22.442 1.00 90.25 179 GLU A CA 1
ATOM 1408 C C . GLU A 1 179 ? -1.887 12.165 21.489 1.00 90.25 179 GLU A C 1
ATOM 1410 O O . GLU A 1 179 ? -2.131 12.090 20.288 1.00 90.25 179 GLU A O 1
ATOM 1415 N N . SER A 1 180 ? -0.872 11.494 22.042 1.00 92.81 180 SER A N 1
ATOM 1416 C CA . SER A 1 180 ? 0.056 10.613 21.320 1.00 92.81 180 SER A CA 1
ATOM 1417 C C . SER A 1 180 ? -0.626 9.428 20.626 1.00 92.81 180 SER A C 1
ATOM 1419 O O . SER A 1 180 ? -0.095 8.915 19.643 1.00 92.81 180 SER A O 1
ATOM 1421 N N . LEU A 1 181 ? -1.790 8.992 21.117 1.00 93.81 181 LEU A N 1
ATOM 1422 C CA . LEU A 1 181 ? -2.551 7.857 20.590 1.00 93.81 181 LEU A CA 1
ATOM 1423 C C . LEU A 1 181 ? -3.608 8.281 19.566 1.00 93.81 181 LEU A C 1
ATOM 1425 O O . LEU A 1 181 ? -4.163 7.421 18.884 1.00 93.81 181 LEU A O 1
ATOM 1429 N N . VAL A 1 182 ? -3.870 9.582 19.409 1.00 92.94 182 VAL A N 1
ATOM 1430 C CA . VAL A 1 182 ? -4.864 10.087 18.453 1.00 92.94 182 VAL A CA 1
ATOM 1431 C C . VAL A 1 182 ? -4.468 9.727 17.024 1.00 92.94 182 VAL A C 1
ATOM 1433 O O . VAL A 1 182 ? -5.236 9.049 16.343 1.00 92.94 182 VAL A O 1
ATOM 1436 N N . THR A 1 183 ? -3.267 10.115 16.587 1.00 92.38 183 THR A N 1
ATOM 1437 C CA . THR A 1 183 ? -2.787 9.826 15.227 1.00 92.38 183 THR A CA 1
ATOM 1438 C C . THR A 1 183 ? -2.722 8.321 14.944 1.00 92.38 183 THR A C 1
ATOM 1440 O O . THR A 1 183 ? -3.296 7.909 13.940 1.00 92.38 183 THR A O 1
ATOM 1443 N N . PRO A 1 184 ? -2.134 7.463 15.809 1.00 94.44 184 PRO A N 1
ATOM 1444 C CA . PRO A 1 184 ? -2.186 6.012 15.617 1.00 94.44 184 PRO A CA 1
ATOM 1445 C C . PRO A 1 184 ? -3.601 5.454 15.429 1.00 94.44 184 PRO A C 1
ATOM 1447 O O . PRO A 1 184 ? -3.814 4.612 14.561 1.00 94.44 184 PRO A O 1
ATOM 1450 N N . VAL A 1 185 ? -4.585 5.936 16.199 1.00 95.06 185 VAL A N 1
ATOM 1451 C CA . VAL A 1 185 ? -5.983 5.521 16.013 1.00 95.06 185 VAL A CA 1
ATOM 1452 C C . VAL A 1 185 ? -6.504 5.973 14.651 1.00 95.06 185 VAL A C 1
ATOM 1454 O O . VAL A 1 185 ? -7.103 5.164 13.951 1.00 95.06 185 VAL A O 1
ATOM 1457 N N . GLU A 1 186 ? -6.273 7.222 14.238 1.00 93.62 186 GLU A N 1
ATOM 1458 C CA . GLU A 1 186 ? -6.708 7.699 12.914 1.00 93.62 186 GLU A CA 1
ATOM 1459 C C . GLU A 1 186 ? -6.110 6.874 11.773 1.00 93.62 186 GLU A C 1
ATOM 1461 O O . GLU A 1 186 ? -6.834 6.525 10.839 1.00 93.62 186 GLU A O 1
ATOM 1466 N N . GLU A 1 187 ? -4.830 6.520 11.874 1.00 91.38 187 GLU A N 1
ATOM 1467 C CA . GLU A 1 187 ? -4.135 5.704 10.881 1.00 91.38 187 GLU A CA 1
ATOM 1468 C C . GLU A 1 187 ? -4.693 4.278 10.811 1.00 91.38 187 GLU A C 1
ATOM 1470 O O . GLU A 1 187 ? -4.983 3.794 9.718 1.00 91.38 187 GLU A O 1
ATOM 1475 N N . GLU A 1 188 ? -4.964 3.631 11.947 1.00 94.62 188 GLU A N 1
ATOM 1476 C CA . GLU A 1 188 ? -5.584 2.299 11.960 1.00 94.62 188 GLU A CA 1
ATOM 1477 C C . GLU A 1 188 ? -7.036 2.312 11.459 1.00 94.62 188 GLU A C 1
ATOM 1479 O O . GLU A 1 188 ? -7.467 1.388 10.768 1.00 94.62 188 GLU A O 1
ATOM 1484 N N . LEU A 1 189 ? -7.805 3.369 11.746 1.00 94.94 189 LEU A N 1
ATOM 1485 C CA . LEU A 1 189 ? -9.158 3.535 11.199 1.00 94.94 189 LEU A CA 1
ATOM 1486 C C . LEU A 1 189 ? -9.144 3.745 9.685 1.00 94.94 189 LEU A C 1
ATOM 1488 O O . LEU A 1 189 ? -10.032 3.273 8.973 1.00 94.94 189 LEU A O 1
ATOM 1492 N N . ASN A 1 190 ? -8.155 4.475 9.189 1.00 91.94 190 ASN A N 1
ATOM 1493 C CA . ASN A 1 190 ? -7.976 4.724 7.772 1.00 91.94 190 ASN A CA 1
ATOM 1494 C C . ASN A 1 190 ? -7.495 3.468 7.026 1.00 91.94 190 ASN A C 1
ATOM 1496 O O . ASN A 1 190 ? -8.065 3.119 5.991 1.00 91.94 190 ASN A O 1
ATOM 1500 N N . LEU A 1 191 ? -6.556 2.717 7.610 1.00 91.44 191 LEU A N 1
ATOM 1501 C CA . LEU A 1 191 ? -6.171 1.388 7.136 1.00 91.44 191 LEU A CA 1
ATOM 1502 C C . LEU A 1 191 ? -7.390 0.458 7.070 1.00 91.44 191 LEU A C 1
ATOM 1504 O O . LEU A 1 191 ? -7.618 -0.184 6.048 1.00 91.44 191 LEU A O 1
ATOM 1508 N N . ALA A 1 192 ? -8.207 0.427 8.128 1.00 93.38 192 ALA A N 1
ATOM 1509 C CA . ALA A 1 192 ? -9.419 -0.383 8.173 1.00 93.38 192 ALA A CA 1
ATOM 1510 C C . ALA A 1 192 ? -10.454 0.041 7.123 1.00 93.38 192 ALA A C 1
ATOM 1512 O O . ALA A 1 192 ? -11.183 -0.806 6.614 1.00 93.38 192 ALA A O 1
ATOM 1513 N N . PHE A 1 193 ? -10.522 1.329 6.769 1.00 94.56 193 PHE A N 1
ATOM 1514 C CA . PHE A 1 193 ? -11.398 1.803 5.701 1.00 94.56 193 PHE A CA 1
ATOM 1515 C C . PHE A 1 193 ? -10.930 1.354 4.313 1.00 94.56 193 PHE A C 1
ATOM 1517 O O . PHE A 1 193 ? -11.794 1.120 3.471 1.00 94.56 193 PHE A O 1
ATOM 1524 N N . ALA A 1 194 ? -9.618 1.199 4.094 1.00 91.94 194 ALA A N 1
ATOM 1525 C CA . ALA A 1 194 ? -9.001 0.707 2.860 1.00 91.94 194 ALA A CA 1
ATOM 1526 C C . ALA A 1 194 ? -9.463 1.453 1.596 1.00 91.94 194 ALA A C 1
ATOM 1528 O O . ALA A 1 194 ? -10.003 0.854 0.671 1.00 91.94 194 ALA A O 1
ATOM 1529 N N . TYR A 1 195 ? -9.264 2.775 1.557 1.00 87.25 195 TYR A N 1
ATOM 1530 C CA . TYR A 1 195 ? -9.518 3.578 0.354 1.00 87.25 195 TYR A CA 1
ATOM 1531 C C . TYR A 1 195 ? -8.250 3.843 -0.451 1.00 87.25 195 TYR A C 1
ATOM 1533 O O . TYR A 1 195 ? -8.171 3.445 -1.599 1.00 87.25 195 TYR A O 1
ATOM 1541 N N . HIS A 1 196 ? -7.244 4.488 0.132 1.00 81.62 196 HIS A N 1
ATOM 1542 C CA . HIS A 1 196 ? -6.019 4.853 -0.576 1.00 81.62 196 HIS A CA 1
ATOM 1543 C C . HIS A 1 196 ? -4.877 4.820 0.424 1.00 81.62 196 HIS A C 1
ATOM 1545 O O . HIS A 1 196 ? -4.504 5.864 0.950 1.00 81.62 196 HIS A O 1
ATOM 1551 N N . GLU A 1 197 ? -4.375 3.627 0.751 1.00 82.94 197 GLU A N 1
ATOM 1552 C CA . GLU A 1 197 ? -3.341 3.531 1.776 1.00 82.94 197 GLU A CA 1
ATOM 1553 C C . GLU A 1 197 ? -2.174 2.601 1.522 1.00 82.94 197 GLU A C 1
ATOM 1555 O O . GLU A 1 197 ? -2.278 1.559 0.884 1.00 82.94 197 GLU A O 1
ATOM 1560 N N . MET A 1 198 ? -1.032 2.981 2.088 1.00 78.38 198 MET A N 1
ATOM 1561 C CA . MET A 1 198 ? 0.103 2.078 2.179 1.00 78.38 198 MET A CA 1
ATOM 1562 C C . MET A 1 198 ? -0.202 0.999 3.214 1.00 78.38 198 MET A C 1
ATOM 1564 O O . MET A 1 198 ? -0.705 1.280 4.298 1.00 78.38 198 MET A O 1
ATOM 1568 N N . THR A 1 199 ? 0.118 -0.252 2.894 1.00 80.50 199 THR A N 1
ATOM 1569 C CA . THR A 1 199 ? -0.150 -1.372 3.797 1.00 80.50 199 THR A CA 1
ATOM 1570 C C . THR A 1 199 ? 0.968 -2.399 3.765 1.00 80.50 199 THR A C 1
ATOM 1572 O O . THR A 1 199 ? 1.472 -2.759 2.705 1.00 80.50 199 THR A O 1
ATOM 1575 N N . SER A 1 200 ? 1.345 -2.892 4.941 1.00 83.06 200 SER A N 1
ATOM 1576 C CA . SER A 1 200 ? 2.253 -4.030 5.104 1.00 83.06 200 SER A CA 1
ATOM 1577 C C . SER A 1 200 ? 1.518 -5.369 5.171 1.00 83.06 200 SER A C 1
ATOM 1579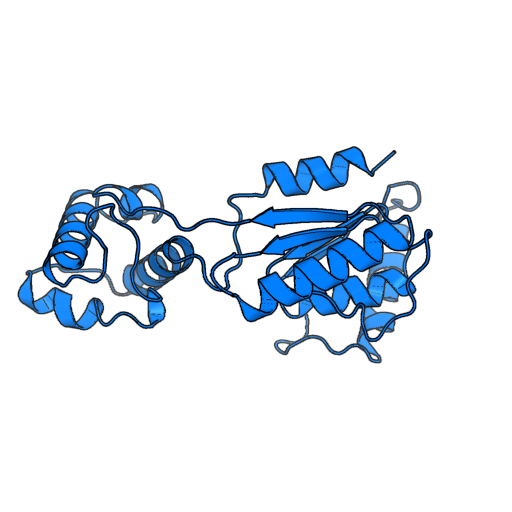 O O . SER A 1 200 ? 2.153 -6.417 5.214 1.00 83.06 200 SER A O 1
ATOM 1581 N N . LEU A 1 201 ? 0.180 -5.370 5.163 1.00 86.00 201 LEU A N 1
ATOM 1582 C CA . LEU A 1 201 ? -0.607 -6.598 5.327 1.00 86.00 201 LEU A CA 1
ATOM 1583 C C . LEU A 1 201 ? -0.341 -7.623 4.221 1.00 86.00 201 LEU A C 1
ATOM 1585 O O . LEU A 1 201 ? -0.466 -8.816 4.463 1.00 86.00 201 LEU A O 1
ATOM 1589 N N . GLN A 1 202 ? 0.061 -7.153 3.038 1.00 92.62 202 GLN A N 1
ATOM 1590 C CA . GLN A 1 202 ? 0.326 -7.991 1.869 1.00 92.62 202 GLN A CA 1
ATOM 1591 C C . GLN A 1 202 ? 1.821 -8.197 1.601 1.00 92.62 202 GLN A C 1
ATOM 1593 O O . GLN A 1 202 ? 2.201 -8.601 0.504 1.00 92.62 202 GLN A O 1
ATOM 1598 N N . SER A 1 203 ? 2.692 -7.931 2.584 1.00 93.69 203 SER A N 1
ATOM 1599 C CA . SER A 1 203 ? 4.143 -8.080 2.418 1.00 93.69 203 SER A CA 1
ATOM 1600 C C . SER A 1 203 ? 4.553 -9.490 1.994 1.00 93.69 203 SER A C 1
ATOM 1602 O O . SER A 1 203 ? 5.371 -9.617 1.091 1.00 93.69 203 SER A O 1
ATOM 1604 N N . GLU A 1 204 ? 3.947 -10.539 2.554 1.00 95.94 204 GLU A N 1
ATOM 1605 C CA . GLU A 1 204 ? 4.242 -11.929 2.167 1.00 95.94 204 GLU A CA 1
ATOM 1606 C C . GLU A 1 204 ? 3.940 -12.201 0.687 1.00 95.94 204 GLU A C 1
ATOM 1608 O O . GLU A 1 204 ? 4.743 -12.804 -0.025 1.00 95.94 204 GLU A O 1
ATOM 1613 N N . GLN A 1 205 ? 2.808 -11.701 0.185 1.00 97.12 205 GLN A N 1
ATOM 1614 C CA . GLN A 1 205 ? 2.432 -11.857 -1.221 1.00 97.12 205 GLN A CA 1
ATOM 1615 C C . GLN A 1 205 ? 3.343 -11.037 -2.146 1.00 97.12 205 GLN A C 1
ATOM 1617 O O . GLN A 1 205 ? 3.732 -11.515 -3.210 1.00 97.12 205 GLN A O 1
ATOM 1622 N N . ILE A 1 206 ? 3.728 -9.828 -1.724 1.00 97.50 206 ILE A N 1
ATOM 1623 C CA . ILE A 1 206 ? 4.694 -8.978 -2.435 1.00 97.50 206 ILE A CA 1
ATOM 1624 C C . ILE A 1 206 ? 6.064 -9.667 -2.518 1.00 97.50 206 ILE A C 1
ATOM 1626 O O . ILE A 1 206 ? 6.679 -9.684 -3.582 1.00 97.50 206 ILE A O 1
ATOM 1630 N N . PHE A 1 207 ? 6.552 -10.254 -1.423 1.00 96.88 207 PHE A N 1
ATOM 1631 C CA . PHE A 1 207 ? 7.828 -10.968 -1.428 1.00 96.88 207 PHE A CA 1
ATOM 1632 C C . PHE A 1 207 ? 7.759 -12.245 -2.262 1.00 96.88 207 PHE A C 1
ATOM 1634 O O . PHE A 1 207 ? 8.650 -12.464 -3.078 1.00 96.88 207 PHE A O 1
ATOM 1641 N N . SER A 1 208 ? 6.662 -13.000 -2.176 1.00 97.81 208 SER A N 1
ATOM 1642 C CA . SER A 1 208 ? 6.419 -14.169 -3.034 1.00 97.81 208 SER A CA 1
ATOM 1643 C C . SER A 1 208 ? 6.426 -13.801 -4.526 1.00 97.81 208 SER A C 1
ATOM 1645 O O . SER A 1 208 ? 6.963 -14.534 -5.361 1.00 97.81 208 SER A O 1
ATOM 1647 N N . TRP A 1 209 ? 5.868 -12.639 -4.886 1.00 98.31 209 TRP A N 1
ATOM 1648 C CA . TRP A 1 209 ? 5.939 -12.111 -6.250 1.00 98.31 209 TRP A CA 1
ATOM 1649 C C . TRP A 1 209 ? 7.372 -11.811 -6.679 1.00 98.31 209 TRP A C 1
ATOM 1651 O O . TRP A 1 209 ? 7.775 -12.177 -7.779 1.00 98.31 209 TRP A O 1
ATOM 1661 N N . PHE A 1 210 ? 8.172 -11.171 -5.827 1.00 98.12 210 PHE A N 1
ATOM 1662 C CA . PHE A 1 210 ? 9.574 -10.948 -6.157 1.00 98.12 210 PHE A CA 1
ATOM 1663 C C . PHE A 1 210 ? 10.323 -12.271 -6.327 1.00 98.12 210 PHE A C 1
ATOM 1665 O O . PHE A 1 210 ? 10.946 -12.475 -7.364 1.00 98.12 210 PHE A O 1
ATOM 1672 N N . GLU A 1 211 ? 10.217 -13.183 -5.362 1.00 97.31 211 GLU A N 1
ATOM 1673 C CA . GLU A 1 211 ? 10.909 -14.478 -5.361 1.00 97.31 211 GLU A CA 1
ATOM 1674 C C . GLU A 1 211 ? 10.590 -15.327 -6.596 1.00 97.31 211 GLU A C 1
ATOM 1676 O O . GLU A 1 211 ? 11.502 -15.885 -7.204 1.00 97.31 211 GLU A O 1
ATOM 1681 N N . SER A 1 212 ? 9.325 -15.363 -7.024 1.00 97.44 212 SER A N 1
ATOM 1682 C CA . SER A 1 212 ? 8.898 -16.105 -8.223 1.00 97.44 212 SER A CA 1
ATOM 1683 C C . SER A 1 212 ? 9.481 -15.580 -9.542 1.00 97.44 212 SER A C 1
ATOM 1685 O O . SER A 1 212 ? 9.453 -16.302 -10.534 1.00 97.44 212 SER A O 1
ATOM 1687 N N . HIS A 1 213 ? 10.058 -14.375 -9.552 1.00 97.00 213 HIS A N 1
ATOM 1688 C CA . HIS A 1 213 ? 10.617 -13.724 -10.744 1.00 97.00 213 HIS A CA 1
ATOM 1689 C C . HIS A 1 213 ? 12.127 -13.460 -10.649 1.00 97.00 213 HIS A C 1
ATOM 1691 O O . HIS A 1 213 ? 12.704 -12.791 -11.507 1.00 97.00 213 HIS A O 1
ATOM 1697 N N . MET A 1 214 ? 12.793 -13.959 -9.605 1.00 91.75 214 MET A N 1
ATOM 1698 C CA . MET A 1 214 ? 14.238 -13.792 -9.414 1.00 91.75 214 MET A CA 1
ATOM 1699 C C . MET A 1 214 ? 15.101 -14.776 -10.230 1.00 91.75 214 MET A C 1
ATOM 1701 O O . MET A 1 214 ? 16.326 -14.631 -10.206 1.00 91.75 214 MET A O 1
ATOM 1705 N N . GLY A 1 215 ? 14.495 -15.749 -10.929 1.00 68.44 215 GLY A N 1
ATOM 1706 C CA . GLY A 1 215 ? 15.168 -16.852 -11.636 1.00 68.44 215 GLY A CA 1
ATOM 1707 C C . GLY A 1 215 ? 14.901 -16.898 -13.133 1.00 68.44 215 GLY A C 1
ATOM 1708 O O . GLY A 1 215 ? 13.723 -16.765 -13.521 1.00 68.44 215 GLY A O 1
#